Protein 2RH8 (pdb70)

Solvent-accessible surface area: 13476 Å² total; per-residue (Å²): 179,106,26,0,0,0,7,31,0,33,15,4,7,2,0,18,0,0,54,15,1,7,115,116,42,17,9,0,12,0,4,8,92,79,44,130,76,66,81,56,4,45,13,0,81,121,10,86,111,73,33,57,11,101,44,52,82,8,58,72,84,70,38,134,19,2,54,62,1,0,60,56,0,15,16,0,1,10,17,8,16,65,10,105,103,112,123,94,21,54,71,0,1,35,13,1,3,77,2,7,64,142,20,105,41,29,109,12,2,0,2,2,1,1,12,2,5,63,1,4,22,68,20,51,32,138,69,91,131,81,75,173,54,62,86,103,107,108,157,43,55,166,0,76,0,60,52,84,22,126,6,1,112,24,0,45,48,31,6,122,143,65,122,29,67,8,0,0,1,1,2,7,0,6,0,0,44,16,59,11,68,80,34,0,10,0,0,10,0,0,0,0,0,5,58,31,61,106,62,20,8,16,4,0,24,3,5,5,88,31,4,2,2,1,3,2,0,4,1,46,3,0,0,69,0,0,6,50,0,4,60,72,157,90,1,70,23,53,1,34,0,6,36,22,46,18,0,0,20,103,4,0,38,60,0,29,147,93,13,106,128,54,98,18,51,87,128,38,70,127,35,51,88,102,25,119,70,148,14,68,12,98,97,1,74,161,37,51,14,92,48,92,32,28,32,69,77,0,0,53,67,0,7,96,23,6,95,91,82,63,92,64

Organism: Vitis vinifera (NCBI:txid29760)

Secondary structure (DSSP, 8-state):
--EEEEE-TTSHHHHHHHHHHHHTT-EEEEEES-TT-TTTTHHHHHHGGGS-EEEEE--TTTSSSSHHHHTT-SEEEEESSPPP--HHHHHHHHHHHHHHHH-TT--EEEEE--HHHHHHHHHT-S-----TTTTT--------TTSPPHHHHHHHHHHHHHT--EEEEEE-EEES--SSSSPPHHHHHHHHHHHT-HHHHHHHHHHHHHHSSEEEEEHHHHHHHHHHHHH-TT--EEEEE-SEEE-HHHHHHHHHHH-TTS------TTS-SS-S-----HHHHHHT---S--HHHHHHHHHHHHHHTT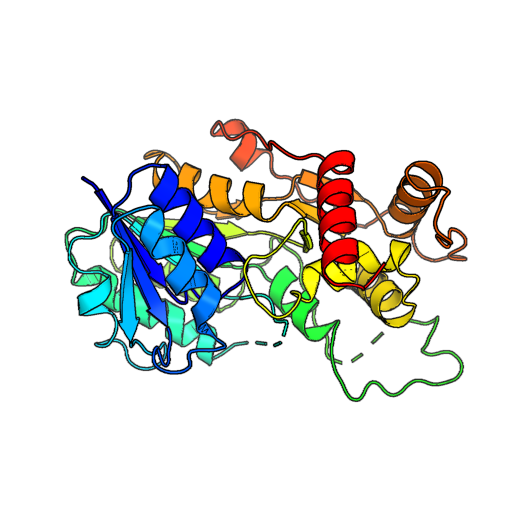--

Foldseek 3Di:
DAEEEQEACLFFLRVVLQLVCLQVPHQYEYEHQDPVPCLSCVLVVVSVVSHRYHYAHAALQPQVSQLVRCARHQEYEYELQTFPLAVSSLSSLVSNVSSVLVRPNYNAYEYEDFLQRQQLNQLPDDDDDDDDCCLQPDSGAATAQPDAGVSRVSNVVSCVVRVHAYEYEGEHQEFFAGSHPRDGSSLCLVCCLFLVPSSSLSVLLVSLVRHLWNFYAYSNLSSVLRVVLSPQVVRGYYFYDTADTFHSLRVLVVCCVLCVVGDGDNDSDVRDRGGRDDDDRVVSVVSPRDGPDHPSRRVVSSVVNCVVVVSD

GO terms:
  GO:0050661 NADP binding (F, IDA)
  GO:0009813 flavonoid biosynthetic process (P, IDA)
  GO:0016854 racemase and epimerase activity (F, IDA)
  GO:0033729 anthocyanidin reductase activity (F, IDA)

Nearest PDB structures (foldseek):
  2rh8-assembly1_A  TM=1.003E+00  e=3.904E-64  Vitis vinifera
  3hfs-assembly2_B  TM=9.686E-01  e=3.082E-54  Vitis vinifera
  3hfs-assembly1_A  TM=9.803E-01  e=1.990E-53  Vitis vinifera
  8fio-assembly1_A  TM=8.717E-01  e=3.755E-33  Sorghum bicolor
  8few-assembly1_B  TM=8.356E-01  e=1.434E-30  Sorghum bicolor

Sequence (312 aa):
KKTACVVGGTGFVASLLVKLLLQKGYAVNTTVRDPDNQKKVSHLLELQELGDLKIFRADLTDELSFEAPIAGCDFVFHVATPVHFIKPAIQGVVNVMKACTRAKSVKRVILTSSAAAVTINQLDGTGLVVDEKNWTDIPPTWGYPASKTLAEKAAWKFAEENNIDLITVIPTLMAGSSLTSDVPSSIGLAMSLITGNEFLINGMKGMQMLSGSVSIAHVEDVCRAHIFVAEKESASGRYICCAANTSVPELAKFLSKRYPQYKVPTDFGDFPPKSKLIISSEKLVKEGFSFKYGIEEIYDESVEYFKAKGLL

Radius of gyration: 19.26 Å; Cα contacts (8 Å, |Δi|>4): 636; chains: 1; bounding box: 40×50×59 Å

CATH classification: 3.40.50.720

InterPro domains:
  IPR001509 NAD-dependent epimerase/dehydratase [PF01370] (13-259)
  IPR036291 NAD(P)-binding domain superfamily [SSF51735] (7-331)
  IPR050425 NAD(P)-dependent dehydratase-like [PTHR10366] (11-317)

Structure (mmCIF, N/CA/C/O backbone):
data_2RH8
#
_entry.id   2RH8
#
_cell.length_a   50.470
_cell.length_b   50.470
_cell.length_c   440.406
_cell.angle_alpha   90.00
_cell.angle_beta   90.00
_cell.angle_gamma   120.00
#
_symmetry.space_group_name_H-M   'P 61 2 2'
#
loop_
_entity.id
_entity.type
_entity.pdbx_description
1 polymer 'Anthocyanidin reductase'
2 non-polymer 'CHLORIDE ION'
3 water water
#
loop_
_atom_site.group_PDB
_atom_site.id
_atom_site.type_symbol
_atom_site.label_atom_id
_atom_site.label_alt_id
_atom_site.label_comp_id
_atom_site.label_asym_id
_atom_site.label_entity_id
_atom_site.label_seq_id
_atom_site.pdbx_PDB_ins_code
_atom_site.Cartn_x
_atom_site.Cartn_y
_atom_site.Cartn_z
_atom_site.occupancy
_atom_site.B_iso_or_equiv
_atom_site.auth_seq_id
_atom_site.auth_comp_id
_atom_site.auth_asym_id
_atom_site.auth_atom_id
_atom_site.pdbx_PDB_model_num
ATOM 1 N N . LYS A 1 9 ? -3.545 12.366 45.158 1.00 56.09 9 LYS A N 1
ATOM 2 C CA . LYS A 1 9 ? -2.925 12.660 43.832 1.00 55.08 9 LYS A CA 1
ATOM 3 C C . LYS A 1 9 ? -3.615 11.873 42.696 1.00 50.25 9 LYS A C 1
ATOM 4 O O . LYS A 1 9 ? -3.833 10.680 42.769 1.00 52.93 9 LYS A O 1
ATOM 10 N N . LYS A 1 10 ? -3.993 12.584 41.656 1.00 44.96 10 LYS A N 1
ATOM 11 C CA . LYS A 1 10 ? -4.657 12.007 40.530 1.00 45.62 10 LYS A CA 1
ATOM 12 C C . LYS A 1 10 ? -3.628 11.630 39.463 1.00 40.32 10 LYS A C 1
ATOM 13 O O . LYS A 1 10 ? -2.473 12.129 39.397 1.00 33.45 10 LYS A O 1
ATOM 19 N N . THR A 1 11 ? -4.055 10.669 38.658 1.00 36.34 11 THR A N 1
ATOM 20 C CA . THR A 1 11 ? -3.160 10.050 37.695 1.00 34.29 11 THR A CA 1
ATOM 21 C C . THR A 1 11 ? -3.850 10.077 36.356 1.00 31.74 11 THR A C 1
ATOM 22 O O . THR A 1 11 ? -5.064 9.925 36.253 1.00 35.12 11 THR A O 1
ATOM 26 N N . ALA A 1 12 ? -3.045 10.324 35.330 1.00 25.05 12 ALA A N 1
ATOM 27 C CA . ALA A 1 12 ? -3.536 10.350 33.991 1.00 29.09 12 ALA A CA 1
ATOM 28 C C . ALA A 1 12 ? -2.623 9.529 33.129 1.00 24.64 12 ALA A C 1
ATOM 29 O O . ALA A 1 12 ? -1.434 9.656 33.272 1.00 32.00 12 ALA A O 1
ATOM 31 N N . CYS A 1 13 ? -3.155 8.697 32.239 1.00 31.48 13 CYS A N 1
ATOM 32 C CA . CYS A 1 13 ? -2.337 8.063 31.218 1.00 29.45 13 CYS A CA 1
ATOM 33 C C . CYS A 1 13 ? -2.323 8.787 29.852 1.00 30.03 13 CYS A C 1
ATOM 34 O O . CYS A 1 13 ? -3.379 9.076 29.283 1.00 33.01 13 CYS A O 1
ATOM 37 N N . VAL A 1 14 ? -1.151 9.083 29.301 1.00 30.33 14 VAL A N 1
ATOM 38 C CA . VAL A 1 14 ? -1.013 9.657 27.967 1.00 27.67 14 VAL A CA 1
ATOM 39 C C . VAL A 1 14 ? -0.316 8.649 27.048 1.00 30.79 14 VAL A C 1
ATOM 40 O O . VAL A 1 14 ? 0.880 8.418 27.145 1.00 34.20 14 VAL A O 1
ATOM 44 N N . VAL A 1 15 ? -1.045 8.081 26.114 1.00 28.59 15 VAL A N 1
ATOM 45 C CA . VAL A 1 15 ? -0.480 7.149 25.160 1.00 30.62 15 VAL A CA 1
ATOM 46 C C . VAL A 1 15 ? 0.452 7.841 24.155 1.00 35.56 15 VAL A C 1
ATOM 47 O O . VAL A 1 15 ? 0.167 8.927 23.626 1.00 38.51 15 VAL A O 1
ATOM 51 N N . GLY A 1 16 ? 1.599 7.227 23.881 1.00 32.63 16 GLY A N 1
ATOM 52 C CA . GLY A 1 16 ? 2.476 7.722 22.829 1.00 30.83 16 GLY A CA 1
ATOM 53 C C . GLY A 1 16 ? 3.061 9.063 23.136 1.00 32.51 16 GLY A C 1
ATOM 54 O O . GLY A 1 16 ? 2.986 10.013 22.327 1.00 33.71 16 GLY A O 1
ATOM 55 N N . GLY A 1 17 ? 3.727 9.103 24.285 1.00 33.40 17 GLY A N 1
ATOM 56 C CA . GLY A 1 17 ? 4.280 10.339 24.810 1.00 32.08 17 GLY A CA 1
ATOM 57 C C . GLY A 1 17 ? 5.407 10.927 24.040 1.00 32.38 17 GLY A C 1
ATOM 58 O O . GLY A 1 17 ? 5.943 11.934 24.480 1.00 36.30 17 GLY A O 1
ATOM 59 N N . THR A 1 18 ? 5.847 10.308 22.958 1.00 39.10 18 THR A N 1
ATOM 60 C CA . THR A 1 18 ? 6.929 10.941 22.197 1.00 40.44 18 THR A CA 1
ATOM 61 C C . THR A 1 18 ? 6.377 11.867 21.114 1.00 36.29 18 THR A C 1
ATOM 62 O O . THR A 1 18 ? 7.106 12.676 20.543 1.00 38.58 18 THR A O 1
ATOM 66 N N . GLY A 1 19 ? 5.092 11.760 20.835 1.00 33.72 19 GLY A N 1
ATOM 67 C CA . GLY A 1 19 ? 4.456 12.707 19.948 1.00 33.45 19 GLY A CA 1
ATOM 68 C C . GLY A 1 19 ? 4.523 14.173 20.389 1.00 36.23 19 GLY A C 1
ATOM 69 O O . GLY A 1 19 ? 4.880 14.526 21.546 1.00 35.07 19 GLY A O 1
ATOM 70 N N . PHE A 1 20 ? 4.261 15.014 19.376 1.00 32.55 20 PHE A N 1
ATOM 71 C CA . PHE A 1 20 ? 4.154 16.461 19.472 1.00 30.56 20 PHE A CA 1
ATOM 72 C C . PHE A 1 20 ? 3.039 16.855 20.459 1.00 26.62 20 PHE A C 1
ATOM 73 O O . PHE A 1 20 ? 3.332 17.496 21.439 1.00 31.87 20 PHE A O 1
ATOM 81 N N . VAL A 1 21 ? 1.772 16.516 20.226 1.00 27.90 21 VAL A N 1
ATOM 82 C CA . VAL A 1 21 ? 0.722 16.902 21.171 1.00 25.44 21 VAL A CA 1
ATOM 83 C C . VAL A 1 21 ? 0.927 16.187 22.509 1.00 28.46 21 VAL A C 1
ATOM 84 O O . VAL A 1 21 ? 0.875 16.843 23.561 1.00 23.37 21 VAL A O 1
ATOM 88 N N . ALA A 1 22 ? 1.184 14.876 22.448 1.00 25.40 22 ALA A N 1
ATOM 89 C CA . ALA A 1 22 ? 1.250 13.965 23.629 1.00 27.42 22 ALA A CA 1
ATOM 90 C C . ALA A 1 22 ? 2.389 14.337 24.594 1.00 25.85 22 ALA A C 1
ATOM 91 O O . ALA A 1 22 ? 2.226 14.323 25.804 1.00 23.75 22 ALA A O 1
ATOM 93 N N . SER A 1 23 ? 3.574 14.657 24.098 1.00 28.74 23 SER A N 1
ATOM 94 C CA . SER A 1 23 ? 4.634 15.030 25.054 1.00 31.70 23 SER A CA 1
ATOM 95 C C . SER A 1 23 ? 4.344 16.324 25.791 1.00 29.74 23 SER A C 1
ATOM 96 O O . SER A 1 23 ? 4.615 16.435 26.993 1.00 29.59 23 SER A O 1
ATOM 99 N N . LEU A 1 24 ? 3.737 17.290 25.112 1.00 28.90 24 LEU A N 1
ATOM 100 C CA . LEU A 1 24 ? 3.415 18.557 25.787 1.00 30.86 24 LEU A CA 1
ATOM 101 C C . LEU A 1 24 ? 2.318 18.400 26.813 1.00 28.69 24 LEU A C 1
ATOM 102 O O . LEU A 1 24 ? 2.297 19.072 27.830 1.00 26.06 24 LEU A O 1
ATOM 107 N N . LEU A 1 25 ? 1.352 17.549 26.497 1.00 28.41 25 LEU A N 1
ATOM 108 C CA . LEU A 1 25 ? 0.275 17.189 27.434 1.00 31.08 25 LEU A CA 1
ATOM 109 C C . LEU A 1 25 ? 0.831 16.575 28.744 1.00 27.63 25 LEU A C 1
ATOM 110 O O . LEU A 1 25 ? 0.452 16.943 29.832 1.00 24.35 25 LEU A O 1
ATOM 115 N N . VAL A 1 26 ? 1.731 15.623 28.604 1.00 25.90 26 VAL A N 1
ATOM 116 C CA . VAL A 1 26 ? 2.454 14.984 29.719 1.00 29.20 26 VAL A CA 1
ATOM 117 C C . VAL A 1 26 ? 3.064 16.074 30.594 1.00 30.09 26 VAL A C 1
ATOM 118 O O . VAL A 1 26 ? 2.837 16.138 31.827 1.00 25.59 26 VAL A O 1
ATOM 122 N N . LYS A 1 27 ? 3.741 17.003 29.928 1.00 29.20 27 LYS A N 1
ATOM 123 C CA . LYS A 1 27 ? 4.378 18.110 30.656 1.00 29.32 27 LYS A CA 1
ATOM 124 C C . LYS A 1 27 ? 3.432 18.985 31.396 1.00 31.40 27 LYS A C 1
ATOM 125 O O . LYS A 1 27 ? 3.659 19.299 32.562 1.00 32.99 27 LYS A O 1
ATOM 131 N N . LEU A 1 28 ? 2.359 19.384 30.718 1.00 32.02 28 LEU A N 1
ATOM 132 C CA . LEU A 1 28 ? 1.351 20.207 31.357 1.00 24.67 28 LEU A CA 1
ATOM 133 C C . LEU A 1 28 ? 0.591 19.512 32.474 1.00 31.01 28 LEU A C 1
ATOM 134 O O . LEU A 1 28 ? 0.136 20.177 33.449 1.00 24.67 28 LEU A O 1
ATOM 139 N N . LEU A 1 29 ? 0.357 18.201 32.310 1.00 28.64 29 LEU A N 1
ATOM 140 C CA . LEU A 1 29 ? -0.333 17.460 33.379 1.00 25.40 29 LEU A CA 1
ATOM 141 C C . LEU A 1 29 ? 0.629 17.395 34.592 1.00 29.08 29 LEU A C 1
ATOM 142 O O . LEU A 1 29 ? 0.177 17.600 35.717 1.00 27.39 29 LEU A O 1
ATOM 147 N N . LEU A 1 30 ? 1.919 17.110 34.363 1.00 27.33 30 LEU A N 1
ATOM 148 C CA . LEU A 1 30 ? 2.955 17.123 35.417 1.00 32.98 30 LEU A CA 1
ATOM 149 C C . LEU A 1 30 ? 2.925 18.453 36.140 1.00 33.61 30 LEU A C 1
ATOM 150 O O . LEU A 1 30 ? 2.767 18.489 37.355 1.00 36.98 30 LEU A O 1
ATOM 155 N N . GLN A 1 31 ? 2.946 19.562 35.409 1.00 36.76 31 GLN A N 1
ATOM 156 C CA . GLN A 1 31 ? 2.895 20.878 36.074 1.00 34.92 31 GLN A CA 1
ATOM 157 C C . GLN A 1 31 ? 1.619 21.200 36.826 1.00 37.20 31 GLN A C 1
ATOM 158 O O . GLN A 1 31 ? 1.594 22.108 37.648 1.00 39.44 31 GLN A O 1
ATOM 164 N N . LYS A 1 32 ? 0.523 20.535 36.474 1.00 34.47 32 LYS A N 1
ATOM 165 C CA . LYS A 1 32 ? -0.755 20.731 37.128 1.00 39.42 32 LYS A CA 1
ATOM 166 C C . LYS A 1 32 ? -0.788 19.849 38.367 1.00 35.29 32 LYS A C 1
ATOM 167 O O . LYS A 1 32 ? -1.724 19.891 39.117 1.00 36.18 32 LYS A O 1
ATOM 173 N N . GLY A 1 33 ? 0.207 19.002 38.569 1.00 35.17 33 GLY A N 1
ATOM 174 C CA . GLY A 1 33 ? 0.271 18.166 39.736 1.00 35.65 33 GLY A CA 1
ATOM 175 C C . GLY A 1 33 ? -0.332 16.801 39.566 1.00 40.03 33 GLY A C 1
ATOM 176 O O . GLY A 1 33 ? -0.589 16.160 40.585 1.00 40.44 33 GLY A O 1
ATOM 177 N N . TYR A 1 34 ? -0.571 16.348 38.327 1.00 37.19 34 TYR A N 1
ATOM 178 C CA . TYR A 1 34 ? -0.945 14.947 38.105 1.00 30.18 34 TYR A CA 1
ATOM 179 C C . TYR A 1 34 ? 0.296 14.093 38.164 1.00 30.84 34 TYR A C 1
ATOM 180 O O . TYR A 1 34 ? 1.378 14.541 37.808 1.00 33.15 34 TYR A O 1
ATOM 189 N N . ALA A 1 35 ? 0.138 12.850 38.591 1.00 28.22 35 ALA A N 1
ATOM 190 C CA . ALA A 1 35 ? 1.082 11.807 38.302 1.00 30.98 35 ALA A CA 1
ATOM 191 C C . ALA A 1 35 ? 0.715 11.423 36.848 1.00 31.97 35 ALA A C 1
ATOM 192 O O . ALA A 1 35 ? -0.442 11.449 36.474 1.00 37.70 35 ALA A O 1
ATOM 194 N N . VAL A 1 36 ? 1.671 11.060 36.014 1.00 32.11 36 VAL A N 1
ATOM 195 C CA . VAL A 1 36 ? 1.404 10.768 34.632 1.00 35.51 36 VAL A CA 1
ATOM 196 C C . VAL A 1 36 ? 2.083 9.491 34.219 1.00 33.25 36 VAL A C 1
ATOM 197 O O . VAL A 1 36 ? 3.252 9.351 34.492 1.00 30.76 36 VAL A O 1
ATOM 201 N N . ASN A 1 37 ? 1.331 8.551 33.629 1.00 34.21 37 ASN A N 1
ATOM 202 C CA . ASN A 1 37 ? 1.913 7.386 32.933 1.00 31.00 37 ASN A CA 1
ATOM 203 C C . ASN A 1 37 ? 1.848 7.691 31.439 1.00 31.55 37 ASN A C 1
ATOM 204 O O . ASN A 1 37 ? 0.877 8.284 30.977 1.00 27.78 37 ASN A O 1
ATOM 209 N N . THR A 1 38 ? 2.883 7.354 30.696 1.00 35.58 38 THR A N 1
ATOM 210 C CA . THR A 1 38 ? 2.909 7.523 29.234 1.00 35.80 38 THR A CA 1
ATOM 211 C C . THR A 1 38 ? 3.464 6.272 28.639 1.00 40.68 38 THR A C 1
ATOM 212 O O . THR A 1 38 ? 4.199 5.563 29.322 1.00 42.32 38 THR A O 1
ATOM 216 N N . THR A 1 39 ? 3.059 5.978 27.401 1.00 43.17 39 THR A N 1
ATOM 217 C CA . THR A 1 39 ? 3.489 4.792 26.689 1.00 37.43 39 THR A CA 1
ATOM 218 C C . THR A 1 39 ? 4.325 5.181 25.484 1.00 47.50 39 THR A C 1
ATOM 219 O O . THR A 1 39 ? 4.000 6.140 24.803 1.00 47.79 39 THR A O 1
ATOM 223 N N . VAL A 1 40 ? 5.423 4.464 25.254 1.00 50.75 40 VAL A N 1
ATOM 224 C CA . VAL A 1 40 ? 6.229 4.546 24.030 1.00 51.18 40 VAL A CA 1
ATOM 225 C C . VAL A 1 40 ? 6.386 3.102 23.525 1.00 52.77 40 VAL A C 1
ATOM 226 O O . VAL A 1 40 ? 6.464 2.151 24.320 1.00 49.14 40 VAL A O 1
ATOM 230 N N . ARG A 1 41 ? 6.409 2.941 22.208 1.00 54.88 41 ARG A N 1
ATOM 231 C CA . ARG A 1 41 ? 6.554 1.620 21.557 1.00 61.72 41 ARG A CA 1
ATOM 232 C C . ARG A 1 41 ? 7.850 0.864 21.899 1.00 60.81 41 ARG A C 1
ATOM 233 O O . ARG A 1 41 ? 7.812 -0.369 21.958 1.00 62.41 41 ARG A O 1
ATOM 236 N N . ASP A 1 42 ? 8.935 1.610 22.124 1.00 59.43 42 ASP A N 1
ATOM 237 C CA . ASP A 1 42 ? 10.250 1.136 22.563 1.00 61.95 42 ASP A CA 1
ATOM 238 C C . ASP A 1 42 ? 10.966 2.215 23.373 1.00 58.70 42 ASP A C 1
ATOM 239 O O . ASP A 1 42 ? 11.514 3.154 22.770 1.00 60.12 42 ASP A O 1
ATOM 244 N N . PRO A 1 43 ? 10.955 2.111 24.717 1.00 56.75 43 PRO A N 1
ATOM 245 C CA . PRO A 1 43 ? 11.647 3.056 25.609 1.00 56.67 43 PRO A CA 1
ATOM 246 C C . PRO A 1 43 ? 13.161 3.114 25.589 1.00 63.47 43 PRO A C 1
ATOM 247 O O . PRO A 1 43 ? 13.750 4.070 26.127 1.00 63.67 43 PRO A O 1
ATOM 251 N N . ASP A 1 44 ? 13.797 2.086 25.037 1.00 68.74 44 ASP A N 1
ATOM 252 C CA . ASP A 1 44 ? 15.261 2.031 25.062 1.00 73.20 44 ASP A CA 1
ATOM 253 C C . ASP A 1 44 ? 15.901 2.923 24.004 1.00 75.60 44 ASP A C 1
ATOM 254 O O . ASP A 1 44 ? 17.061 3.294 24.148 1.00 73.68 44 ASP A O 1
ATOM 259 N N . ASN A 1 45 ? 15.123 3.262 22.976 1.00 78.46 45 ASN A N 1
ATOM 260 C CA . ASN A 1 45 ? 15.499 4.221 21.939 1.00 80.00 45 ASN A CA 1
ATOM 261 C C . ASN A 1 45 ? 15.685 5.577 22.639 1.00 80.00 45 ASN A C 1
ATOM 262 O O . ASN A 1 45 ? 14.726 6.326 22.836 1.00 80.00 45 ASN A O 1
ATOM 267 N N . GLN A 1 46 ? 16.927 5.861 23.032 1.00 80.00 46 GLN A N 1
ATOM 268 C CA . GLN A 1 46 ? 17.241 6.969 23.937 1.00 80.00 46 GLN A CA 1
ATOM 269 C C . GLN A 1 46 ? 17.235 8.348 23.279 1.00 80.00 46 GLN A C 1
ATOM 270 O O . GLN A 1 46 ? 16.971 9.368 23.933 1.00 80.00 46 GLN A O 1
ATOM 272 N N . LYS A 1 47 ? 17.557 8.365 21.990 1.00 80.00 47 LYS A N 1
ATOM 273 C CA . LYS A 1 47 ? 17.435 9.564 21.160 1.00 80.00 47 LYS A CA 1
ATOM 274 C C . LYS A 1 47 ? 15.956 9.967 21.038 1.00 80.00 47 LYS A C 1
ATOM 275 O O . LYS A 1 47 ? 15.597 11.153 21.154 1.00 80.00 47 LYS A O 1
ATOM 277 N N . LYS A 1 48 ? 15.106 8.963 20.819 1.00 75.55 48 LYS A N 1
ATOM 278 C CA . LYS A 1 48 ? 13.674 9.198 20.615 1.00 71.37 48 LYS A CA 1
ATOM 279 C C . LYS A 1 48 ? 12.945 9.715 21.853 1.00 65.73 48 LYS A C 1
ATOM 280 O O . LYS A 1 48 ? 12.073 10.578 21.729 1.00 70.07 48 LYS A O 1
ATOM 283 N N . VAL A 1 49 ? 13.311 9.220 23.031 1.00 57.81 49 VAL A N 1
ATOM 284 C CA . VAL A 1 49 ? 12.619 9.548 24.272 1.00 53.41 49 VAL A CA 1
ATOM 285 C C . VAL A 1 49 ? 13.290 10.589 25.146 1.00 53.80 49 VAL A C 1
ATOM 286 O O . VAL A 1 49 ? 12.829 10.885 26.250 1.00 55.19 49 VAL A O 1
ATOM 290 N N . SER A 1 50 ? 14.321 11.230 24.612 1.00 52.96 50 SER A N 1
ATOM 291 C CA . SER A 1 50 ? 15.132 12.139 25.395 1.00 52.63 50 SER A CA 1
ATOM 292 C C . SER A 1 50 ? 14.305 13.228 26.064 1.00 52.19 50 SER A C 1
ATOM 293 O O . SER A 1 50 ? 14.545 13.591 27.222 1.00 53.70 50 SER A O 1
ATOM 296 N N . HIS A 1 51 ? 13.345 13.772 25.327 1.00 51.95 51 HIS A N 1
ATOM 297 C CA . HIS A 1 51 ? 12.499 14.822 25.908 1.00 52.25 51 HIS A CA 1
ATOM 298 C C . HIS A 1 51 ? 11.614 14.308 27.038 1.00 47.98 51 HIS A C 1
ATOM 299 O O . HIS A 1 51 ? 11.387 15.028 28.004 1.00 44.87 51 HIS A O 1
ATOM 306 N N . LEU A 1 52 ? 11.136 13.065 26.941 1.00 46.84 52 LEU A N 1
ATOM 307 C CA . LEU A 1 52 ? 10.372 12.493 28.038 1.00 45.09 52 LEU A CA 1
ATOM 308 C C . LEU A 1 52 ? 11.191 12.364 29.298 1.00 49.75 52 LEU A C 1
ATOM 309 O O . LEU A 1 52 ? 10.727 12.671 30.388 1.00 54.79 52 LEU A O 1
ATOM 314 N N . LEU A 1 53 ? 12.430 11.901 29.150 1.00 54.88 53 LEU A N 1
ATOM 315 C CA . LEU A 1 53 ? 13.366 11.775 30.267 1.00 53.82 53 LEU A CA 1
ATOM 316 C C . LEU A 1 53 ? 13.490 13.128 30.946 1.00 52.98 53 LEU A C 1
ATOM 317 O O . LEU A 1 53 ? 13.480 13.218 32.179 1.00 53.89 53 LEU A O 1
ATOM 322 N N . GLU A 1 54 ? 13.569 14.191 30.151 1.00 51.11 54 GLU A N 1
ATOM 323 C CA . GLU A 1 54 ? 13.729 15.522 30.736 1.00 54.12 54 GLU A CA 1
ATOM 324 C C . GLU A 1 54 ? 12.538 15.919 31.596 1.00 48.86 54 GLU A C 1
ATOM 325 O O . GLU A 1 54 ? 12.689 16.681 32.532 1.00 51.53 54 GLU A O 1
ATOM 331 N N . LEU A 1 55 ? 11.353 15.401 31.283 1.00 45.75 55 LEU A N 1
ATOM 332 C CA . LEU A 1 55 ? 10.125 15.733 32.013 1.00 42.33 55 LEU A CA 1
ATOM 333 C C . LEU A 1 55 ? 10.075 15.087 33.399 1.00 39.89 55 LEU A C 1
ATOM 334 O O . LEU A 1 55 ? 9.412 15.619 34.254 1.00 41.40 55 LEU A O 1
ATOM 339 N N . GLN A 1 56 ? 10.797 13.991 33.651 1.00 45.01 56 GLN A N 1
ATOM 340 C CA . GLN A 1 56 ? 10.877 13.339 34.981 1.00 45.02 56 GLN A CA 1
ATOM 341 C C . GLN A 1 56 ? 11.200 14.273 36.155 1.00 45.55 56 GLN A C 1
ATOM 342 O O . GLN A 1 56 ? 10.789 14.051 37.290 1.00 51.34 56 GLN A O 1
ATOM 348 N N . GLU A 1 57 ? 11.871 15.376 35.883 1.00 46.13 57 GLU A N 1
ATOM 349 C CA . GLU A 1 57 ? 12.200 16.363 36.906 1.00 49.80 57 GLU A CA 1
ATOM 350 C C . GLU A 1 57 ? 10.976 17.100 37.419 1.00 50.07 57 GLU A C 1
ATOM 351 O O . GLU A 1 57 ? 10.916 17.485 38.590 1.00 53.27 57 GLU A O 1
ATOM 354 N N . LEU A 1 58 ? 9.999 17.297 36.538 1.00 50.41 58 LEU A N 1
ATOM 355 C CA . LEU A 1 58 ? 8.749 17.996 36.862 1.00 49.28 58 LEU A CA 1
ATOM 356 C C . LEU A 1 58 ? 7.820 17.181 37.748 1.00 44.93 58 LEU A C 1
ATOM 357 O O . LEU A 1 58 ? 6.931 17.757 38.400 1.00 43.00 58 LEU A O 1
ATOM 362 N N . GLY A 1 59 ? 8.009 15.864 37.825 1.00 43.75 59 GLY A N 1
ATOM 363 C CA . GLY A 1 59 ? 7.198 15.123 38.814 1.00 41.37 59 GLY A CA 1
ATOM 364 C C . GLY A 1 59 ? 7.068 13.644 38.594 1.00 39.97 59 GLY A C 1
ATOM 365 O O . GLY A 1 59 ? 7.958 13.018 38.004 1.00 38.74 59 GLY A O 1
ATOM 366 N N . ASP A 1 60 ? 5.935 13.080 39.027 1.00 39.39 60 ASP A N 1
ATOM 367 C CA . ASP A 1 60 ? 5.808 11.618 38.975 1.00 35.11 60 ASP A CA 1
ATOM 368 C C . ASP A 1 60 ? 5.447 11.052 37.586 1.00 36.46 60 ASP A C 1
ATOM 369 O O . ASP A 1 60 ? 4.297 10.694 37.288 1.00 35.93 60 ASP A O 1
ATOM 374 N N . LEU A 1 61 ? 6.475 10.863 36.772 1.00 34.82 61 LEU A N 1
ATOM 375 C CA . LEU A 1 61 ? 6.322 10.341 35.432 1.00 32.37 61 LEU A CA 1
ATOM 376 C C . LEU A 1 61 ? 6.859 8.965 35.294 1.00 33.76 61 LEU A C 1
ATOM 377 O O . LEU A 1 61 ? 8.010 8.784 35.621 1.00 41.07 61 LEU A O 1
ATOM 382 N N . LYS A 1 62 ? 6.077 8.049 34.717 1.00 34.57 62 LYS A N 1
ATOM 383 C CA . LYS A 1 62 ? 6.444 6.649 34.477 1.00 33.51 62 LYS A CA 1
ATOM 384 C C . LYS A 1 62 ? 6.186 6.296 33.034 1.00 33.73 62 LYS A C 1
ATOM 385 O O . LYS A 1 62 ? 5.111 6.601 32.511 1.00 35.14 62 LYS A O 1
ATOM 391 N N . ILE A 1 63 ? 7.175 5.662 32.407 1.00 34.63 63 ILE A N 1
ATOM 392 C CA . ILE A 1 63 ? 7.177 5.360 30.988 1.00 36.51 63 ILE A CA 1
ATOM 393 C C . ILE A 1 63 ? 7.065 3.860 30.772 1.00 38.73 63 ILE A C 1
ATOM 394 O O . ILE A 1 63 ? 7.949 3.129 31.187 1.00 41.83 63 ILE A O 1
ATOM 399 N N . PHE A 1 64 ? 6.004 3.433 30.098 1.00 39.13 64 PHE A N 1
ATOM 400 C CA . PHE A 1 64 ? 5.678 2.040 29.873 1.00 42.56 64 PHE A CA 1
ATOM 401 C C . PHE A 1 64 ? 5.858 1.696 28.390 1.00 48.02 64 PHE A C 1
ATOM 402 O O . PHE A 1 64 ? 5.618 2.545 27.523 1.00 47.95 64 PHE A O 1
ATOM 410 N N . ARG A 1 65 ? 6.340 0.482 28.103 1.00 49.48 65 ARG A N 1
ATOM 411 C CA . ARG A 1 65 ? 6.329 -0.040 26.753 1.00 49.82 65 ARG A CA 1
ATOM 412 C C . ARG A 1 65 ? 4.925 -0.545 26.494 1.00 49.93 65 ARG A C 1
ATOM 413 O O . ARG A 1 65 ? 4.393 -1.327 27.289 1.00 52.51 65 ARG A O 1
ATOM 416 N N . ALA A 1 66 ? 4.332 -0.106 25.386 1.00 48.20 66 ALA A N 1
ATOM 417 C CA . ALA A 1 66 ? 3.020 -0.588 24.960 1.00 47.46 66 ALA A CA 1
ATOM 418 C C . ALA A 1 66 ? 2.899 -0.509 23.447 1.00 46.81 66 ALA A C 1
ATOM 419 O O . ALA A 1 66 ? 3.596 0.261 22.820 1.00 50.98 66 ALA A O 1
ATOM 421 N N . ASP A 1 67 ? 2.001 -1.272 22.843 1.00 53.14 67 ASP A N 1
ATOM 422 C CA . ASP A 1 67 ? 1.863 -1.283 21.393 1.00 53.30 67 ASP A CA 1
ATOM 423 C C . ASP A 1 67 ? 0.399 -1.221 21.011 1.00 53.54 67 ASP A C 1
ATOM 424 O O . ASP A 1 67 ? -0.417 -1.942 21.583 1.00 54.42 67 ASP A O 1
ATOM 429 N N . LEU A 1 68 ? 0.089 -0.351 20.046 1.00 53.63 68 LEU A N 1
ATOM 430 C CA . LEU A 1 68 ? -1.276 -0.063 19.618 1.00 53.31 68 LEU A CA 1
ATOM 431 C C . LEU A 1 68 ? -2.039 -1.269 19.060 1.00 55.14 68 LEU A C 1
ATOM 432 O O . LEU A 1 68 ? -3.270 -1.349 19.164 1.00 51.54 68 LEU A O 1
ATOM 437 N N . THR A 1 69 ? -1.306 -2.221 18.487 1.00 62.32 69 THR A N 1
ATOM 438 C CA . THR A 1 69 ? -1.899 -3.475 17.967 1.00 65.73 69 THR A CA 1
ATOM 439 C C . THR A 1 69 ? -2.284 -4.487 19.058 1.00 66.09 69 THR A C 1
ATOM 440 O O . THR A 1 69 ? -3.174 -5.344 18.899 1.00 62.81 69 THR A O 1
ATOM 444 N N . ASP A 1 70 ? -1.577 -4.352 20.174 1.00 66.63 70 ASP A N 1
ATOM 445 C CA . ASP A 1 70 ? -1.618 -5.335 21.232 1.00 64.78 70 ASP A CA 1
ATOM 446 C C . ASP A 1 70 ? -2.847 -5.450 22.146 1.00 67.37 70 ASP A C 1
ATOM 447 O O . ASP A 1 70 ? -3.547 -6.473 22.005 1.00 74.04 70 ASP A O 1
ATOM 452 N N . GLU A 1 71 ? -3.129 -4.468 22.997 1.00 60.90 71 GLU A N 1
ATOM 453 C CA . GLU A 1 71 ? -4.392 -4.436 23.734 1.00 60.89 71 GLU A CA 1
ATOM 454 C C . GLU A 1 71 ? -4.448 -5.281 25.006 1.00 60.85 71 GLU A C 1
ATOM 455 O O . GLU A 1 71 ? -5.516 -5.751 25.400 1.00 59.80 71 GLU A O 1
ATOM 461 N N . LEU A 1 72 ? -3.281 -5.532 25.574 1.00 55.30 72 LEU A N 1
ATOM 462 C CA . LEU A 1 72 ? -3.127 -6.214 26.848 1.00 53.22 72 LEU A CA 1
ATOM 463 C C . LEU A 1 72 ? -1.907 -5.463 27.315 1.00 42.97 72 LEU A C 1
ATOM 464 O O . LEU A 1 72 ? -1.483 -5.534 28.468 1.00 46.86 72 LEU A O 1
ATOM 469 N N . SER A 1 73 ? -1.363 -4.726 26.354 1.00 42.35 73 SER A N 1
ATOM 470 C CA . SER A 1 73 ? -0.253 -3.793 26.575 1.00 44.63 73 SER A CA 1
ATOM 471 C C . SER A 1 73 ? -0.660 -2.572 27.441 1.00 41.22 73 SER A C 1
ATOM 472 O O . SER A 1 73 ? 0.157 -1.968 28.153 1.00 40.23 73 SER A O 1
ATOM 475 N N . PHE A 1 74 ? -1.935 -2.227 27.361 1.00 39.22 74 PHE A N 1
ATOM 476 C CA . PHE A 1 74 ? -2.456 -0.989 27.954 1.00 42.08 74 PHE A CA 1
ATOM 477 C C . PHE A 1 74 ? -2.947 -1.089 29.383 1.00 41.38 74 PHE A C 1
ATOM 478 O O . PHE A 1 74 ? -3.205 -0.082 29.987 1.00 42.96 74 PHE A O 1
ATOM 486 N N . GLU A 1 75 ? -3.031 -2.293 29.936 1.00 39.89 75 GLU A N 1
ATOM 487 C CA . GLU A 1 75 ? -3.670 -2.512 31.215 1.00 41.29 75 GLU A CA 1
ATOM 488 C C . GLU A 1 75 ? -2.829 -1.906 32.304 1.00 39.45 75 GLU A C 1
ATOM 489 O O . GLU A 1 75 ? -3.325 -1.336 33.265 1.00 42.58 75 GLU A O 1
ATOM 491 N N . ALA A 1 76 ? -1.523 -2.039 32.154 1.00 39.86 76 ALA A N 1
ATOM 492 C CA . ALA A 1 76 ? -0.624 -1.559 33.174 1.00 35.61 76 ALA A CA 1
ATOM 493 C C . ALA A 1 76 ? -0.502 -0.031 33.247 1.00 36.13 76 ALA A C 1
ATOM 494 O O . ALA A 1 76 ? -0.803 0.507 34.312 1.00 37.87 76 ALA A O 1
ATOM 496 N N . PRO A 1 77 ? -0.117 0.681 32.159 1.00 39.45 77 PRO A N 1
ATOM 497 C CA . PRO A 1 77 ? -0.084 2.155 32.199 1.00 38.92 77 PRO A CA 1
ATOM 498 C C . PRO A 1 77 ? -1.394 2.861 32.561 1.00 36.84 77 PRO A C 1
ATOM 499 O O . PRO A 1 77 ? -1.334 3.973 33.084 1.00 38.21 77 PRO A O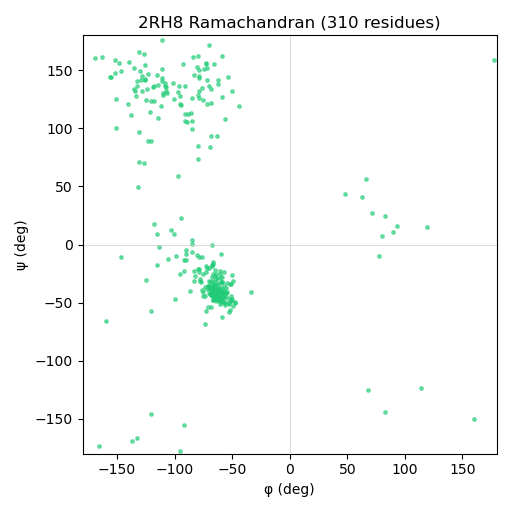 1
ATOM 503 N N . ILE A 1 78 ? -2.527 2.193 32.333 1.00 31.77 78 ILE A N 1
ATOM 504 C CA . ILE A 1 78 ? -3.846 2.770 32.536 1.00 36.72 78 ILE A CA 1
ATOM 505 C C . ILE A 1 78 ? -4.376 2.496 33.926 1.00 35.22 78 ILE A C 1
ATOM 506 O O . ILE A 1 78 ? -5.236 3.232 34.406 1.00 30.37 78 ILE A O 1
ATOM 511 N N . ALA A 1 79 ? -3.864 1.439 34.567 1.00 36.89 79 ALA A N 1
ATOM 512 C CA . ALA A 1 79 ? -4.247 1.102 35.950 1.00 35.17 79 ALA A CA 1
ATOM 513 C C . ALA A 1 79 ? -4.154 2.300 36.896 1.00 33.87 79 ALA A C 1
ATOM 514 O O . ALA A 1 79 ? -3.182 3.059 36.923 1.00 35.56 79 ALA A O 1
ATOM 516 N N . GLY A 1 80 ? -5.194 2.511 37.687 1.00 34.94 80 GLY A N 1
ATOM 517 C CA . GLY A 1 80 ? -5.144 3.604 38.623 1.00 34.12 80 GLY A CA 1
ATOM 518 C C . GLY A 1 80 ? -5.386 4.994 38.074 1.00 38.42 80 GLY A C 1
ATOM 519 O O . GLY A 1 80 ? -5.550 5.893 38.880 1.00 40.22 80 GLY A O 1
ATOM 520 N N . CYS A 1 81 ? -5.435 5.199 36.754 1.00 38.38 81 CYS A N 1
ATOM 521 C CA . CYS A 1 81 ? -5.599 6.543 36.173 1.00 31.78 81 CYS A CA 1
ATOM 522 C C . CYS A 1 81 ? -7.047 7.029 36.097 1.00 31.04 81 CYS A C 1
ATOM 523 O O . CYS A 1 81 ? -7.973 6.252 35.818 1.00 33.82 81 CYS A O 1
ATOM 526 N N . ASP A 1 82 ? -7.246 8.337 36.264 1.00 27.05 82 ASP A N 1
ATOM 527 C CA . ASP A 1 82 ? -8.570 8.945 36.106 1.00 30.35 82 ASP A CA 1
ATOM 528 C C . ASP A 1 82 ? -8.922 9.271 34.633 1.00 31.51 82 ASP A C 1
ATOM 529 O O . ASP A 1 82 ? -10.086 9.227 34.245 1.00 31.68 82 ASP A O 1
ATOM 534 N N . PHE A 1 83 ? -7.900 9.593 33.829 1.00 26.42 83 PHE A N 1
ATOM 535 C CA . PHE A 1 83 ? -8.036 10.044 32.482 1.00 29.54 83 PHE A CA 1
ATOM 536 C C . PHE A 1 83 ? -7.084 9.274 31.619 1.00 25.88 83 PHE A C 1
ATOM 537 O O . PHE A 1 83 ? -5.974 9.031 32.051 1.00 25.12 83 PHE A O 1
ATOM 545 N N . VAL A 1 84 ? -7.539 8.927 30.411 1.00 27.64 84 VAL A N 1
ATOM 546 C CA . VAL A 1 84 ? -6.679 8.377 29.371 1.00 23.85 84 VAL A CA 1
ATOM 547 C C . VAL A 1 84 ? -6.842 9.262 28.149 1.00 22.32 84 VAL A C 1
ATOM 548 O O . VAL A 1 84 ? -7.942 9.475 27.654 1.00 22.56 84 VAL A O 1
ATOM 552 N N . PHE A 1 85 ? -5.711 9.765 27.696 1.00 21.19 85 PHE A N 1
ATOM 553 C CA . PHE A 1 85 ? -5.555 10.613 26.559 1.00 25.66 85 PHE A CA 1
ATOM 554 C C . PHE A 1 85 ? -4.832 9.788 25.487 1.00 28.53 85 PHE A C 1
ATOM 555 O O . PHE A 1 85 ? -3.767 9.212 25.722 1.00 25.07 85 PHE A O 1
ATOM 563 N N . HIS A 1 86 ? -5.398 9.761 24.297 1.00 28.00 86 HIS A N 1
ATOM 564 C CA . HIS A 1 86 ? -4.721 9.112 23.194 1.00 29.94 86 HIS A CA 1
ATOM 565 C C . HIS A 1 86 ? -4.809 10.003 21.987 1.00 24.61 86 HIS A C 1
ATOM 566 O O . HIS A 1 86 ? -5.905 10.408 21.618 1.00 28.40 86 HIS A O 1
ATOM 573 N N . VAL A 1 87 ? -3.714 10.236 21.290 1.00 30.45 87 VAL A N 1
ATOM 574 C CA . VAL A 1 87 ? -3.800 10.921 19.993 1.00 31.62 87 VAL A CA 1
ATOM 575 C C . VAL A 1 87 ? -3.957 10.006 18.748 1.00 35.42 87 VAL A C 1
ATOM 576 O O . VAL A 1 87 ? -3.005 9.415 18.281 1.00 34.27 87 VAL A O 1
ATOM 580 N N . ALA A 1 88 ? -5.138 9.935 18.134 1.00 37.34 88 ALA A N 1
ATOM 581 C CA . ALA A 1 88 ? -5.333 9.023 17.003 1.00 38.24 88 ALA A CA 1
ATOM 582 C C . ALA A 1 88 ? -4.564 9.380 15.739 1.00 43.75 88 ALA A C 1
ATOM 583 O O . ALA A 1 88 ? -4.174 8.489 14.983 1.00 44.11 88 ALA A O 1
ATOM 585 N N . THR A 1 89 ? -4.345 10.673 15.505 1.00 41.25 89 THR A N 1
ATOM 586 C CA . THR A 1 89 ? -3.849 11.169 14.212 1.00 41.45 89 THR A CA 1
ATOM 587 C C . THR A 1 89 ? -2.612 12.026 14.526 1.00 42.11 89 THR A C 1
ATOM 588 O O . THR A 1 89 ? -2.686 13.255 14.452 1.00 40.76 89 THR A O 1
ATOM 592 N N . PRO A 1 90 ? -1.503 11.410 14.951 1.00 38.55 90 PRO A N 1
ATOM 593 C CA . PRO A 1 90 ? -0.424 12.284 15.359 1.00 40.65 90 PRO A CA 1
ATOM 594 C C . PRO A 1 90 ? 0.255 12.967 14.192 1.00 45.27 90 PRO A C 1
ATOM 595 O O . PRO A 1 90 ? 0.219 12.447 13.085 1.00 45.08 90 PRO A O 1
ATOM 599 N N . VAL A 1 91 ? 0.872 14.119 14.465 1.00 47.70 91 VAL A N 1
ATOM 600 C CA . VAL A 1 91 ? 1.591 14.895 13.464 1.00 47.11 91 VAL A CA 1
ATOM 601 C C . VAL A 1 91 ? 2.934 14.206 13.192 1.00 52.82 91 VAL A C 1
ATOM 602 O O . VAL A 1 91 ? 3.627 13.809 14.133 1.00 52.26 91 VAL A O 1
ATOM 606 N N . HIS A 1 92 ? 3.278 14.084 11.909 1.00 56.81 92 HIS A N 1
ATOM 607 C CA . HIS A 1 92 ? 4.548 13.537 11.465 1.00 60.52 92 HIS A CA 1
ATOM 608 C C . HIS A 1 92 ? 5.669 14.586 11.579 1.00 61.22 92 HIS A C 1
ATOM 609 O O . HIS A 1 92 ? 5.414 15.788 11.674 1.00 56.38 92 HIS A O 1
ATOM 616 N N . PHE A 1 93 ? 6.914 14.104 11.563 1.00 64.10 93 PHE A N 1
ATOM 617 C CA . PHE A 1 93 ? 8.106 14.944 11.603 1.00 64.56 93 PHE A CA 1
ATOM 618 C C . PHE A 1 93 ? 8.880 14.848 10.292 1.00 67.89 93 PHE A C 1
ATOM 619 O O . PHE A 1 93 ? 10.075 15.178 10.255 1.00 72.86 93 PHE A O 1
ATOM 627 N N . ILE A 1 103 ? -4.227 4.488 9.428 1.00 80.00 103 ILE A N 1
ATOM 628 C CA . ILE A 1 103 ? -5.655 4.443 9.115 1.00 80.00 103 ILE A CA 1
ATOM 629 C C . ILE A 1 103 ? -6.311 3.204 9.739 1.00 80.00 103 ILE A C 1
ATOM 630 O O . ILE A 1 103 ? -7.177 3.312 10.622 1.00 80.00 103 ILE A O 1
ATOM 632 N N . LYS A 1 104 ? -5.919 2.027 9.263 1.00 80.00 104 LYS A N 1
ATOM 633 C CA . LYS A 1 104 ? -6.347 0.774 9.891 1.00 80.00 104 LYS A CA 1
ATOM 634 C C . LYS A 1 104 ? -5.550 0.548 11.193 1.00 80.00 104 LYS A C 1
ATOM 635 O O . LYS A 1 104 ? -6.103 0.049 12.171 1.00 80.00 104 LYS A O 1
ATOM 639 N N . PRO A 1 105 ? -4.247 0.871 11.207 1.00 78.04 105 PRO A N 1
ATOM 640 C CA . PRO A 1 105 ? -3.558 1.009 12.493 1.00 79.28 105 PRO A CA 1
ATOM 641 C C . PRO A 1 105 ? -4.236 1.923 13.540 1.00 77.68 105 PRO A C 1
ATOM 642 O O . PRO A 1 105 ? -4.292 1.534 14.710 1.00 79.29 105 PRO A O 1
ATOM 646 N N . ALA A 1 106 ? -4.715 3.104 13.126 1.00 73.00 106 ALA A N 1
ATOM 647 C CA . ALA A 1 106 ? -5.338 4.103 14.014 1.00 67.02 106 ALA A CA 1
ATOM 648 C C . ALA A 1 106 ? -6.690 3.689 14.600 1.00 61.00 106 ALA A C 1
ATOM 649 O O . ALA A 1 106 ? -6.980 3.912 15.782 1.00 54.11 106 ALA A O 1
ATOM 651 N N . ILE A 1 107 ? -7.517 3.104 13.744 1.00 57.48 107 ILE A N 1
ATOM 652 C CA . ILE A 1 107 ? -8.821 2.566 14.138 1.00 59.32 107 ILE A CA 1
ATOM 653 C C . ILE A 1 107 ? -8.658 1.485 15.193 1.00 57.97 107 ILE A C 1
ATOM 654 O O . ILE A 1 107 ? -9.408 1.419 16.187 1.00 57.26 107 ILE A O 1
ATOM 659 N N . GLN A 1 108 ? -7.633 0.670 14.961 1.00 56.24 108 GLN A N 1
ATOM 660 C CA . GLN A 1 108 ? -7.328 -0.495 15.764 1.00 54.38 108 GLN A CA 1
ATOM 661 C C . GLN A 1 108 ? -6.704 -0.046 17.086 1.00 48.77 108 GLN A C 1
ATOM 662 O O . GLN A 1 108 ? -7.002 -0.646 18.114 1.00 44.04 108 GLN A O 1
ATOM 668 N N . GLY A 1 109 ? -5.823 0.958 17.060 1.00 47.81 109 GLY A N 1
ATOM 669 C CA . GLY A 1 109 ? -5.250 1.529 18.282 1.00 47.30 109 GLY A CA 1
ATOM 670 C C . GLY A 1 109 ? -6.333 2.043 19.232 1.00 42.99 109 GLY A C 1
ATOM 671 O O . GLY A 1 109 ? -6.330 1.814 20.440 1.00 41.28 109 GLY A O 1
ATOM 672 N N . VAL A 1 110 ? -7.314 2.697 18.647 1.00 41.39 110 VAL A N 1
ATOM 673 C CA . VAL A 1 110 ? -8.347 3.391 19.390 1.00 40.80 110 VAL A CA 1
ATOM 674 C C . VAL A 1 110 ? -9.254 2.420 20.126 1.00 42.70 110 VAL A C 1
ATOM 675 O O . VAL A 1 110 ? -9.608 2.586 21.291 1.00 47.50 110 VAL A O 1
ATOM 679 N N . VAL A 1 111 ? -9.596 1.343 19.446 1.00 46.72 111 VAL A N 1
ATOM 680 C CA . VAL A 1 111 ? -10.472 0.329 20.020 1.00 44.73 111 VAL A CA 1
ATOM 681 C C . VAL A 1 111 ? -9.691 -0.388 21.111 1.00 38.69 111 VAL A C 1
ATOM 682 O O . VAL A 1 111 ? -10.215 -0.721 22.165 1.00 40.24 111 VAL A O 1
ATOM 686 N N . ASN A 1 112 ? -8.416 -0.590 20.854 1.00 36.26 112 ASN A N 1
ATOM 687 C CA . ASN A 1 112 ? -7.578 -1.307 21.773 1.00 40.99 112 ASN A CA 1
ATOM 688 C C . ASN A 1 112 ? -7.376 -0.535 23.085 1.00 42.82 112 ASN A C 1
ATOM 689 O O . ASN A 1 112 ? -7.585 -1.116 24.169 1.00 44.25 112 ASN A O 1
ATOM 694 N N . VAL A 1 113 ? -7.053 0.764 23.008 1.00 38.25 113 VAL A N 1
ATOM 695 C CA . VAL A 1 113 ? -6.944 1.584 24.222 1.00 32.51 113 VAL A CA 1
ATOM 696 C C . VAL A 1 113 ? -8.279 1.558 24.940 1.00 32.01 113 VAL A C 1
ATOM 697 O O . VAL A 1 113 ? -8.355 1.329 26.148 1.00 39.23 113 VAL A O 1
ATOM 701 N N . MET A 1 114 ? -9.352 1.683 24.191 1.00 29.81 114 MET A N 1
ATOM 702 C CA . MET A 1 114 ? -10.636 1.770 24.814 1.00 37.82 114 MET A CA 1
ATOM 703 C C . MET A 1 114 ? -11.141 0.494 25.462 1.00 38.68 114 MET A C 1
ATOM 704 O O . MET A 1 114 ? -11.897 0.563 26.434 1.00 40.49 114 MET A O 1
ATOM 709 N N . LYS A 1 115 ? -10.760 -0.647 24.891 1.00 44.33 115 LYS A N 1
ATOM 710 C CA . LYS A 1 115 ? -10.989 -1.991 25.485 1.00 46.89 115 LYS A CA 1
ATOM 711 C C . LYS A 1 115 ? -10.302 -2.124 26.818 1.00 43.58 115 LYS A C 1
ATOM 712 O O . LYS A 1 115 ? -10.909 -2.516 27.800 1.00 44.61 115 LYS A O 1
ATOM 718 N N . ALA A 1 116 ? -9.015 -1.794 26.849 1.00 45.10 116 ALA A N 1
ATOM 719 C CA . ALA A 1 116 ? -8.287 -1.745 28.100 1.00 40.64 116 ALA A CA 1
ATOM 720 C C . ALA A 1 116 ? -9.036 -0.867 29.081 1.00 43.74 116 ALA A C 1
ATOM 721 O O . ALA A 1 116 ? -9.244 -1.256 30.242 1.00 42.02 116 ALA A O 1
ATOM 723 N N . CYS A 1 117 ? -9.474 0.311 28.627 1.00 43.96 117 CYS A N 1
ATOM 724 C CA . CYS A 1 117 ? -10.207 1.204 29.521 1.00 39.40 117 CYS A CA 1
ATOM 725 C C . CYS A 1 117 ? -11.450 0.590 30.126 1.00 40.08 117 CYS A C 1
ATOM 726 O O . CYS A 1 117 ? -11.720 0.917 31.264 1.00 36.79 117 CYS A O 1
ATOM 729 N N . THR A 1 118 ? -12.189 -0.265 29.408 1.00 41.00 118 THR A N 1
ATOM 730 C CA . THR A 1 118 ? -13.354 -0.969 29.986 1.00 47.00 118 THR A CA 1
ATOM 731 C C . THR A 1 118 ? -13.063 -1.854 31.222 1.00 48.51 118 THR A C 1
ATOM 732 O O . THR A 1 118 ? -13.931 -2.003 32.099 1.00 47.19 118 THR A O 1
ATOM 736 N N . ARG A 1 119 ? -11.870 -2.440 31.266 1.00 50.15 119 ARG A N 1
ATOM 737 C CA . ARG A 1 119 ? -11.386 -3.218 32.412 1.00 56.68 119 ARG A CA 1
ATOM 738 C C . ARG A 1 119 ? -10.884 -2.387 33.609 1.00 59.80 119 ARG A C 1
ATOM 739 O O . ARG A 1 119 ? -10.953 -2.838 34.756 1.00 63.43 119 ARG A O 1
ATOM 747 N N . ALA A 1 120 ? -10.330 -1.204 33.360 1.00 55.26 120 ALA A N 1
ATOM 748 C CA . ALA A 1 120 ? -9.859 -0.319 34.431 1.00 53.57 120 ALA A CA 1
ATOM 749 C C . ALA A 1 120 ? -10.997 0.551 34.997 1.00 54.21 120 ALA A C 1
ATOM 750 O O . ALA A 1 120 ? -11.367 1.591 34.437 1.00 57.57 120 ALA A O 1
ATOM 752 N N . LYS A 1 121 ? -11.563 0.157 36.126 1.00 54.41 121 LYS A N 1
ATOM 753 C CA . LYS A 1 121 ? -12.690 0.883 36.709 1.00 52.89 121 LYS A CA 1
ATOM 754 C C . LYS A 1 121 ? -12.300 2.272 37.213 1.00 49.95 121 LYS A C 1
ATOM 755 O O . LYS A 1 121 ? -13.177 3.082 37.446 1.00 51.13 121 LYS A O 1
ATOM 757 N N . SER A 1 122 ? -11.016 2.562 37.413 1.00 45.32 122 SER A N 1
ATOM 758 C CA . SER A 1 122 ? -10.612 3.923 37.763 1.00 44.90 122 SER A CA 1
ATOM 759 C C . SER A 1 122 ? -10.910 4.967 36.659 1.00 40.29 122 SER A C 1
ATOM 760 O O . SER A 1 122 ? -11.095 6.153 36.960 1.00 36.47 122 SER A O 1
ATOM 763 N N . VAL A 1 123 ? -10.986 4.557 35.391 1.00 39.29 123 VAL A N 1
ATOM 764 C CA . VAL A 1 123 ? -11.004 5.535 34.289 1.00 34.31 123 VAL A CA 1
ATOM 765 C C . VAL A 1 123 ? -12.346 6.254 34.273 1.00 38.22 123 VAL A C 1
ATOM 766 O O . VAL A 1 123 ? -13.401 5.601 34.217 1.00 46.11 123 VAL A O 1
ATOM 770 N N . LYS A 1 124 ? -12.283 7.577 34.417 1.00 33.96 124 LYS A N 1
ATOM 771 C CA . LYS A 1 124 ? -13.432 8.461 34.353 1.00 37.38 124 LYS A CA 1
ATOM 772 C C . LYS A 1 124 ? -13.730 8.886 32.934 1.00 28.87 124 LYS A C 1
ATOM 773 O O . LYS A 1 124 ? -14.871 8.951 32.500 1.00 28.42 124 LYS A O 1
ATOM 779 N N . ARG A 1 125 ? -12.699 9.156 32.164 1.00 28.76 125 ARG A N 1
ATOM 780 C CA . ARG A 1 125 ? -12.967 9.689 30.834 1.00 30.49 125 ARG A CA 1
ATOM 781 C C . ARG A 1 125 ? -11.806 9.395 29.931 1.00 29.33 125 ARG A C 1
ATOM 782 O O . ARG A 1 125 ? -10.653 9.395 30.373 1.00 25.48 125 ARG A O 1
ATOM 790 N N . VAL A 1 126 ? -12.144 9.125 28.675 1.00 27.70 126 VAL A N 1
ATOM 791 C CA . VAL A 1 126 ? -11.138 8.950 27.645 1.00 24.50 126 VAL A CA 1
ATOM 792 C C . VAL A 1 126 ? -11.194 10.190 26.769 1.00 20.44 126 VAL A C 1
ATOM 793 O O . VAL A 1 126 ? -12.261 10.664 26.339 1.00 26.79 126 VAL A O 1
ATOM 797 N N . ILE A 1 127 ? -10.023 10.706 26.449 1.00 20.30 127 ILE A N 1
ATOM 798 C CA . ILE A 1 127 ? -9.976 11.912 25.668 1.00 23.02 127 ILE A CA 1
ATOM 799 C C . ILE A 1 127 ? -9.196 11.587 24.424 1.00 24.15 127 ILE A C 1
ATOM 800 O O . ILE A 1 127 ? -7.988 11.372 24.473 1.00 21.65 127 ILE A O 1
ATOM 805 N N . LEU A 1 128 ? -9.896 11.642 23.293 1.00 22.48 128 LEU A N 1
ATOM 806 C CA . LEU A 1 128 ? -9.254 11.310 22.059 1.00 25.84 128 LEU A CA 1
ATOM 807 C C . LEU A 1 128 ? -8.972 12.477 21.156 1.00 24.30 128 LEU A C 1
ATOM 808 O O . LEU A 1 128 ? -9.850 13.262 20.878 1.00 28.87 128 LEU A O 1
ATOM 813 N N . THR A 1 129 ? -7.755 12.544 20.647 1.00 25.51 129 THR A N 1
ATOM 814 C CA . THR A 1 129 ? -7.380 13.613 19.751 1.00 27.60 129 THR A CA 1
ATOM 815 C C . THR A 1 129 ? -7.577 13.039 18.346 1.00 36.46 129 THR A C 1
ATOM 816 O O . THR A 1 129 ? -6.934 12.032 18.013 1.00 31.98 129 THR A O 1
ATOM 820 N N . SER A 1 130 ? -8.429 13.682 17.537 1.00 35.69 130 SER A N 1
ATOM 821 C CA . SER A 1 130 ? -8.703 13.208 16.174 1.00 39.37 130 SER A CA 1
ATOM 822 C C . SER A 1 130 ? -9.068 14.352 15.248 1.00 39.76 130 SER A C 1
ATOM 823 O O . SER A 1 130 ? -10.006 15.106 15.513 1.00 39.52 130 SER A O 1
ATOM 826 N N . SER A 1 131 ? -8.344 14.454 14.142 1.00 38.99 131 SER A N 1
ATOM 827 C CA . SER A 1 131 ? -8.604 15.476 13.157 1.00 37.59 131 SER A CA 1
ATOM 828 C C . SER A 1 131 ? -8.432 14.902 11.755 1.00 39.71 131 SER A C 1
ATOM 829 O O . SER A 1 131 ? -7.320 14.486 11.383 1.00 37.64 131 SER A O 1
ATOM 832 N N . ALA A 1 132 ? -9.501 14.961 10.963 1.00 40.01 132 ALA A N 1
ATOM 833 C CA . ALA A 1 132 ? -9.368 14.665 9.528 1.00 40.92 132 ALA A CA 1
ATOM 834 C C . ALA A 1 132 ? -8.364 15.629 8.858 1.00 37.79 132 ALA A C 1
ATOM 835 O O . ALA A 1 132 ? -7.685 15.302 7.902 1.00 39.64 132 ALA A O 1
ATOM 837 N N . ALA A 1 133 ? -8.228 16.830 9.399 1.00 35.79 133 ALA A N 1
ATOM 838 C CA . ALA A 1 133 ? -7.227 17.809 8.955 1.00 40.61 133 ALA A CA 1
ATOM 839 C C . ALA A 1 133 ? -5.782 17.365 9.173 1.00 42.45 133 ALA A C 1
ATOM 840 O O . ALA A 1 133 ? -4.928 17.676 8.342 1.00 40.57 133 ALA A O 1
ATOM 842 N N . ALA A 1 134 ? -5.520 16.666 10.284 1.00 45.21 134 ALA A N 1
ATOM 843 C CA . ALA A 1 134 ? -4.148 16.219 10.605 1.00 47.97 134 ALA A CA 1
ATOM 844 C C . ALA A 1 134 ? -3.681 15.129 9.651 1.00 42.97 134 ALA A C 1
ATOM 845 O O . ALA A 1 134 ? -2.540 15.076 9.282 1.00 42.17 134 ALA A O 1
ATOM 847 N N . VAL A 1 135 ? -4.587 14.263 9.235 1.00 44.55 135 VAL A N 1
ATOM 848 C CA . VAL A 1 135 ? -4.275 13.297 8.190 1.00 42.01 135 VAL A CA 1
ATOM 849 C C . VAL A 1 135 ? -3.833 14.008 6.895 1.00 41.13 135 VAL A C 1
ATOM 850 O O . VAL A 1 135 ? -2.828 13.626 6.301 1.00 44.82 135 VAL A O 1
ATOM 854 N N . THR A 1 136 ? -4.581 15.025 6.453 1.00 41.30 136 THR A N 1
ATOM 855 C CA . THR A 1 136 ? -4.283 15.826 5.261 1.00 35.87 136 THR A CA 1
ATOM 856 C C . THR A 1 136 ? -2.988 16.593 5.378 1.00 38.02 136 THR A C 1
ATOM 857 O O . THR A 1 136 ? -2.256 16.698 4.404 1.00 35.91 136 THR A O 1
ATOM 861 N N . ILE A 1 137 ? -2.745 17.173 6.550 1.00 41.96 137 ILE A N 1
ATOM 862 C CA . ILE A 1 137 ? -1.483 17.874 6.865 1.00 42.83 137 ILE A CA 1
ATOM 863 C C . ILE A 1 137 ? -0.253 16.948 6.755 1.00 43.72 137 ILE A C 1
ATOM 864 O O . ILE A 1 137 ? 0.784 17.327 6.186 1.00 43.86 137 ILE A O 1
ATOM 869 N N . ASN A 1 138 ? -0.352 15.732 7.297 1.00 41.01 138 ASN A N 1
ATOM 870 C CA . ASN A 1 138 ? 0.726 14.755 7.126 1.00 44.46 138 ASN A CA 1
ATOM 871 C C . ASN A 1 138 ? 0.972 14.437 5.631 1.00 45.65 138 ASN A C 1
ATOM 872 O O . ASN A 1 138 ? 2.118 14.398 5.147 1.00 51.52 138 ASN A O 1
ATOM 877 N N . GLN A 1 139 ? -0.100 14.208 4.889 1.00 42.36 139 GLN A N 1
ATOM 878 C CA . GLN A 1 139 ? 0.036 13.795 3.492 1.00 43.52 139 GLN A CA 1
ATOM 879 C C . GLN A 1 139 ? 0.534 14.948 2.638 1.00 44.36 139 GLN A C 1
ATOM 880 O O . GLN A 1 139 ? 1.312 14.716 1.734 1.00 49.50 139 GLN A O 1
ATOM 886 N N . LEU A 1 140 ? 0.115 16.176 2.951 1.00 44.69 140 LEU A N 1
ATOM 887 C CA . LEU A 1 140 ? 0.531 17.369 2.212 1.00 45.16 140 LEU A CA 1
ATOM 888 C C . LEU A 1 140 ? 2.023 17.566 2.207 1.00 46.31 140 LEU A C 1
ATOM 889 O O . LEU A 1 140 ? 2.583 18.092 1.231 1.00 46.31 140 LEU A O 1
ATOM 894 N N . ASP A 1 141 ? 2.664 17.144 3.286 1.00 45.48 141 ASP A N 1
ATOM 895 C CA . ASP A 1 141 ? 4.113 17.240 3.351 1.00 50.30 141 ASP A CA 1
ATOM 896 C C . ASP A 1 141 ? 4.688 15.871 2.961 1.00 47.84 141 ASP A C 1
ATOM 897 O O . ASP A 1 141 ? 5.396 15.251 3.750 1.00 40.48 141 ASP A O 1
ATOM 902 N N . GLY A 1 142 ? 4.371 15.397 1.758 1.00 50.14 142 GLY A N 1
ATOM 903 C CA . GLY A 1 142 ? 4.807 14.058 1.300 1.00 53.25 142 GLY A CA 1
ATOM 904 C C . GLY A 1 142 ? 6.127 13.932 0.534 1.00 54.58 142 GLY A C 1
ATOM 905 O O . GLY A 1 142 ? 7.031 14.764 0.694 1.00 52.98 142 GLY A O 1
ATOM 906 N N . THR A 1 143 ? 6.226 12.870 -0.277 1.00 54.55 143 THR A N 1
ATOM 907 C CA . THR A 1 143 ? 7.427 12.483 -1.042 1.00 53.43 143 THR A CA 1
ATOM 908 C C . THR A 1 143 ? 7.061 11.984 -2.456 1.00 53.94 143 THR A C 1
ATOM 909 O O . THR A 1 143 ? 5.936 11.561 -2.713 1.00 48.32 143 THR A O 1
ATOM 913 N N . GLY A 1 144 ? 8.013 12.057 -3.383 1.00 54.61 144 GLY A N 1
ATOM 914 C CA . GLY A 1 144 ? 7.802 11.641 -4.766 1.00 51.36 144 GLY A CA 1
ATOM 915 C C . GLY A 1 144 ? 6.745 12.448 -5.493 1.00 49.02 144 GLY A C 1
ATOM 916 O O . GLY A 1 144 ? 5.936 11.887 -6.236 1.00 50.70 144 GLY A O 1
ATOM 917 N N . LEU A 1 145 ? 6.717 13.755 -5.288 1.00 47.46 145 LEU A N 1
ATOM 918 C CA . LEU A 1 145 ? 5.709 14.569 -5.976 1.00 51.51 145 LEU A CA 1
ATOM 919 C C . LEU A 1 145 ? 6.269 14.910 -7.363 1.00 49.85 145 LEU A C 1
ATOM 920 O O . LEU A 1 145 ? 7.386 15.390 -7.430 1.00 49.69 145 LEU A O 1
ATOM 925 N N . VAL A 1 146 ? 5.535 14.630 -8.441 1.00 47.81 146 VAL A N 1
ATOM 926 C CA . VAL A 1 146 ? 6.019 14.826 -9.811 1.00 44.10 146 VAL A CA 1
ATOM 927 C C . VAL A 1 146 ? 5.669 16.241 -10.176 1.00 47.91 146 VAL A C 1
ATOM 928 O O . VAL A 1 146 ? 4.500 16.609 -10.229 1.00 53.90 146 VAL A O 1
ATOM 932 N N . VAL A 1 147 ? 6.697 17.066 -10.336 1.00 47.20 147 VAL A N 1
ATOM 933 C CA . VAL A 1 147 ? 6.527 18.486 -10.539 1.00 44.14 147 VAL A CA 1
ATOM 934 C C . VAL A 1 147 ? 6.866 18.788 -11.995 1.00 41.34 147 VAL A C 1
ATOM 935 O O . VAL A 1 147 ? 7.806 18.248 -12.521 1.00 39.31 147 VAL A O 1
ATOM 939 N N . ASP A 1 148 ? 6.096 19.654 -12.637 1.00 45.25 148 ASP A N 1
ATOM 940 C CA . ASP A 1 148 ? 6.347 20.069 -13.997 1.00 44.10 148 ASP A CA 1
ATOM 941 C C . ASP A 1 148 ? 6.138 21.562 -14.063 1.00 43.62 148 ASP A C 1
ATOM 942 O O . ASP A 1 148 ? 5.947 22.216 -13.039 1.00 45.84 148 ASP A O 1
ATOM 947 N N . GLU A 1 149 ? 6.101 22.070 -15.287 1.00 44.74 149 GLU A N 1
ATOM 948 C CA . GLU A 1 149 ? 6.071 23.507 -15.548 1.00 46.52 149 GLU A CA 1
ATOM 949 C C . GL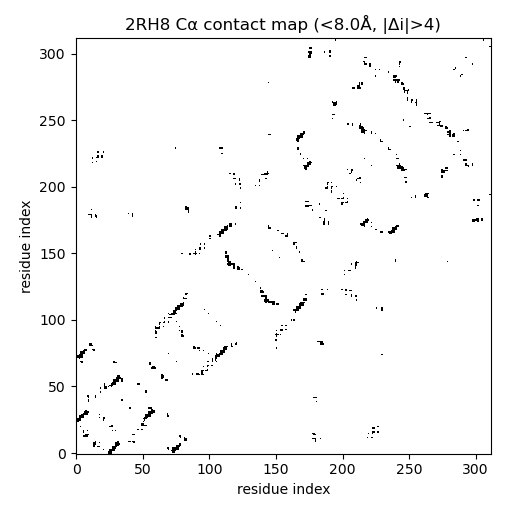U A 1 149 ? 4.838 24.290 -15.154 1.00 49.76 149 GLU A C 1
ATOM 950 O O . GLU A 1 149 ? 4.939 25.528 -15.083 1.00 52.87 149 GLU A O 1
ATOM 956 N N . LYS A 1 150 ? 3.718 23.594 -14.950 1.00 50.10 150 LYS A N 1
ATOM 957 C CA . LYS A 1 150 ? 2.441 24.217 -14.575 1.00 51.15 150 LYS A CA 1
ATOM 958 C C . LYS A 1 150 ? 1.810 23.671 -13.293 1.00 48.15 150 LYS A C 1
ATOM 959 O O . LYS A 1 150 ? 1.133 24.469 -12.696 1.00 44.09 150 LYS A O 1
ATOM 961 N N . ASN A 1 151 ? 2.013 22.402 -12.955 1.00 48.06 151 ASN A N 1
ATOM 962 C CA . ASN A 1 151 ? 1.782 21.736 -11.661 1.00 53.36 151 ASN A CA 1
ATOM 963 C C . ASN A 1 151 ? 2.023 22.583 -10.414 1.00 55.33 151 ASN A C 1
ATOM 964 O O . ASN A 1 151 ? 1.311 22.497 -9.448 1.00 53.02 151 ASN A O 1
ATOM 969 N N . TRP A 1 152 ? 3.081 23.364 -10.459 1.00 55.43 152 TRP A N 1
ATOM 970 C CA . TRP A 1 152 ? 3.642 24.107 -9.321 1.00 58.28 152 TRP A CA 1
ATOM 971 C C . TRP A 1 152 ? 2.813 25.337 -8.980 1.00 60.50 152 TRP A C 1
ATOM 972 O O . TRP A 1 152 ? 3.064 25.975 -7.956 1.00 61.53 152 TRP A O 1
ATOM 983 N N . THR A 1 153 ? 1.880 25.682 -9.861 1.00 61.50 153 THR A N 1
ATOM 984 C CA . THR A 1 153 ? 0.952 26.794 -9.676 1.00 64.20 153 THR A CA 1
ATOM 985 C C . THR A 1 153 ? -0.468 26.232 -9.707 1.00 64.32 153 THR A C 1
ATOM 986 O O . THR A 1 153 ? -1.214 26.423 -8.752 1.00 65.15 153 THR A O 1
ATOM 990 N N . ASP A 1 154 ? -0.828 25.551 -10.796 1.00 66.73 154 ASP A N 1
ATOM 991 C CA . ASP A 1 154 ? -2.091 24.803 -10.898 1.00 67.52 154 ASP A CA 1
ATOM 992 C C . ASP A 1 154 ? -1.939 23.626 -9.939 1.00 64.56 154 ASP A C 1
ATOM 993 O O . ASP A 1 154 ? -1.589 22.527 -10.396 1.00 55.32 154 ASP A O 1
ATOM 998 N N . ILE A 1 155 ? -2.228 23.877 -8.653 1.00 68.27 155 ILE A N 1
ATOM 999 C CA . ILE A 1 155 ? -2.098 22.911 -7.537 1.00 72.93 155 ILE A CA 1
ATOM 1000 C C . ILE A 1 155 ? -3.059 21.718 -7.628 1.00 72.43 155 ILE A C 1
ATOM 1001 O O . ILE A 1 155 ? -2.655 20.575 -7.391 1.00 70.70 155 ILE A O 1
ATOM 1006 N N . PRO A 1 163 ? -1.085 10.666 -2.460 1.00 64.23 163 PRO A N 1
ATOM 1007 C CA . PRO A 1 163 ? -1.624 12.026 -2.550 1.00 65.92 163 PRO A CA 1
ATOM 1008 C C . PRO A 1 163 ? -2.518 12.429 -1.373 1.00 64.41 163 PRO A C 1
ATOM 1009 O O . PRO A 1 163 ? -3.062 11.544 -0.705 1.00 62.33 163 PRO A O 1
ATOM 1013 N N . PRO A 1 164 ? -2.696 13.749 -1.140 1.00 64.65 164 PRO A N 1
ATOM 1014 C CA . PRO A 1 164 ? -3.632 14.237 -0.121 1.00 60.11 164 PRO A CA 1
ATOM 1015 C C . PRO A 1 164 ? -5.115 14.076 -0.477 1.00 59.26 164 PRO A C 1
ATOM 1016 O O . PRO A 1 164 ? -5.505 14.267 -1.630 1.00 59.38 164 PRO A O 1
ATOM 1020 N N . THR A 1 165 ? -5.908 13.736 0.537 1.00 57.42 165 THR A N 1
ATOM 1021 C CA . THR A 1 165 ? -7.366 13.645 0.501 1.00 55.01 165 THR A CA 1
ATOM 1022 C C . THR A 1 165 ? -7.979 14.773 1.360 1.00 51.14 165 THR A C 1
ATOM 1023 O O . THR A 1 165 ? -7.286 15.503 2.081 1.00 49.43 165 THR A O 1
ATOM 1025 N N . TRP A 1 166 ? -9.305 14.844 1.330 1.00 45.92 166 TRP A N 1
ATOM 1026 C CA . TRP A 1 166 ? -10.071 15.886 2.009 1.00 48.87 166 TRP A CA 1
ATOM 1027 C C . TRP A 1 166 ? -9.836 15.784 3.516 1.00 45.79 166 TRP A C 1
ATOM 1028 O O . TRP A 1 166 ? -9.708 14.680 4.064 1.00 42.38 166 TRP A O 1
ATOM 1039 N N . GLY A 1 167 ? -9.673 16.946 4.137 1.00 45.86 167 GLY A N 1
ATOM 1040 C CA . GLY A 1 167 ? -9.409 17.032 5.573 1.00 45.88 167 GLY A CA 1
ATOM 1041 C C . GLY A 1 167 ? -10.315 18.040 6.245 1.00 44.66 167 GLY A C 1
ATOM 1042 O O . GLY A 1 167 ? -9.796 18.863 6.980 1.00 51.74 167 GLY A O 1
ATOM 1043 N N . TYR A 1 168 ? -11.629 18.007 6.021 1.00 39.34 168 TYR A N 1
ATOM 1044 C CA . TYR A 1 168 ? -12.486 19.026 6.642 1.00 37.15 168 TYR A CA 1
ATOM 1045 C C . TYR A 1 168 ? -12.488 18.757 8.155 1.00 33.35 168 TYR A C 1
ATOM 1046 O O . TYR A 1 168 ? -12.799 17.667 8.592 1.00 28.94 168 TYR A O 1
ATOM 1055 N N . PRO A 1 169 ? -12.072 19.737 8.965 1.00 35.34 169 PRO A N 1
ATOM 1056 C CA . PRO A 1 169 ? -11.965 19.550 10.425 1.00 38.42 169 PRO A CA 1
ATOM 1057 C C . PRO A 1 169 ? -13.194 18.992 11.111 1.00 35.95 169 PRO A C 1
ATOM 1058 O O . PRO A 1 169 ? -13.058 18.255 12.061 1.00 33.41 169 PRO A O 1
ATOM 1062 N N . ALA A 1 170 ? -14.386 19.325 10.633 1.00 34.49 170 ALA A N 1
ATOM 1063 C CA . ALA A 1 170 ? -15.615 18.810 11.235 1.00 38.63 170 ALA A CA 1
ATOM 1064 C C . ALA A 1 170 ? -15.944 17.391 10.826 1.00 39.14 170 ALA A C 1
ATOM 1065 O O . ALA A 1 170 ? -16.858 16.800 11.383 1.00 42.07 170 ALA A O 1
ATOM 1067 N N . SER A 1 171 ? -15.244 16.842 9.837 1.00 40.88 171 SER A N 1
ATOM 1068 C CA . SER A 1 171 ? -15.490 15.460 9.421 1.00 40.49 171 SER A CA 1
ATOM 1069 C C . SER A 1 171 ? -14.960 14.507 10.497 1.00 41.89 171 SER A C 1
ATOM 1070 O O . SER A 1 171 ? -14.052 14.863 11.243 1.00 43.76 171 SER A O 1
ATOM 1073 N N . LYS A 1 172 ? -15.561 13.325 10.596 1.00 42.09 172 LYS A N 1
ATOM 1074 C CA . LYS A 1 172 ? -15.207 12.345 11.601 1.00 42.40 172 LYS A CA 1
ATOM 1075 C C . LYS A 1 172 ? -14.337 11.335 10.900 1.00 43.67 172 LYS A C 1
ATOM 1076 O O . LYS A 1 172 ? -14.751 10.770 9.886 1.00 43.16 172 LYS A O 1
ATOM 1082 N N . THR A 1 173 ? -13.146 11.079 11.419 1.00 45.26 173 THR A N 1
ATOM 1083 C CA . THR A 1 173 ? -12.316 10.047 10.791 1.00 46.84 173 THR A CA 1
ATOM 1084 C C . THR A 1 173 ? -12.990 8.710 11.101 1.00 44.12 173 THR A C 1
ATOM 1085 O O . THR A 1 173 ? -13.948 8.677 11.852 1.00 44.83 173 THR A O 1
ATOM 1089 N N . LEU A 1 174 ? -12.534 7.613 10.510 1.00 46.77 174 LEU A N 1
ATOM 1090 C CA . LEU A 1 174 ? -13.157 6.309 10.792 1.00 45.32 174 LEU A CA 1
ATOM 1091 C C . LEU A 1 174 ? -12.730 5.945 12.214 1.00 40.07 174 LEU A C 1
ATOM 1092 O O . LEU A 1 174 ? -13.479 5.368 12.993 1.00 43.63 174 LEU A O 1
ATOM 1097 N N . ALA A 1 175 ? -11.494 6.261 12.550 1.00 37.20 175 ALA A N 1
ATOM 1098 C CA . ALA A 1 175 ? -11.027 6.128 13.948 1.00 36.80 175 ALA A CA 1
ATOM 1099 C C . ALA A 1 175 ? -12.024 6.751 14.960 1.00 37.26 175 ALA A C 1
ATOM 1100 O O . ALA A 1 175 ? -12.505 6.083 15.903 1.00 34.34 175 ALA A O 1
ATOM 1102 N N . GLU A 1 176 ? -12.437 7.990 14.671 1.00 35.63 176 GLU A N 1
ATOM 1103 C CA . GLU A 1 176 ? -13.392 8.684 15.502 1.00 36.72 176 GLU A CA 1
ATOM 1104 C C . GLU A 1 176 ? -14.743 8.012 15.499 1.00 36.81 176 GLU A C 1
ATOM 1105 O O . GLU A 1 176 ? -15.408 7.932 16.546 1.00 31.46 176 GLU A O 1
ATOM 1111 N N . LYS A 1 177 ? -15.189 7.562 14.330 1.00 41.99 177 LYS A N 1
ATOM 1112 C CA . LYS A 1 177 ? -16.542 6.976 14.256 1.00 46.75 177 LYS A CA 1
ATOM 1113 C C . LYS A 1 177 ? -16.580 5.712 15.094 1.00 39.77 177 LYS A C 1
ATOM 1114 O O . LYS A 1 177 ? -17.527 5.447 15.827 1.00 40.48 177 LYS A O 1
ATOM 1120 N N . ALA A 1 178 ? -15.502 4.952 14.982 1.00 38.12 178 ALA A N 1
ATOM 1121 C CA . ALA A 1 178 ? -15.261 3.778 15.808 1.00 39.93 178 ALA A CA 1
ATOM 1122 C C . ALA A 1 178 ? -15.404 4.058 17.327 1.00 40.71 178 ALA A C 1
ATOM 1123 O O . ALA A 1 178 ? -16.131 3.341 18.060 1.00 41.94 178 ALA A O 1
ATOM 1125 N N . ALA A 1 179 ? -14.768 5.143 17.790 1.00 39.61 179 ALA A N 1
ATOM 1126 C CA . ALA A 1 179 ? -14.714 5.477 19.232 1.00 31.76 179 ALA A CA 1
ATOM 1127 C C . ALA A 1 179 ? -16.101 5.755 19.757 1.00 28.55 179 ALA A C 1
ATOM 1128 O O . ALA A 1 179 ? -16.512 5.163 20.739 1.00 33.15 179 ALA A O 1
ATOM 1130 N N . TRP A 1 180 ? -16.884 6.566 19.050 1.00 28.27 180 TRP A N 1
ATOM 1131 C CA . TRP A 1 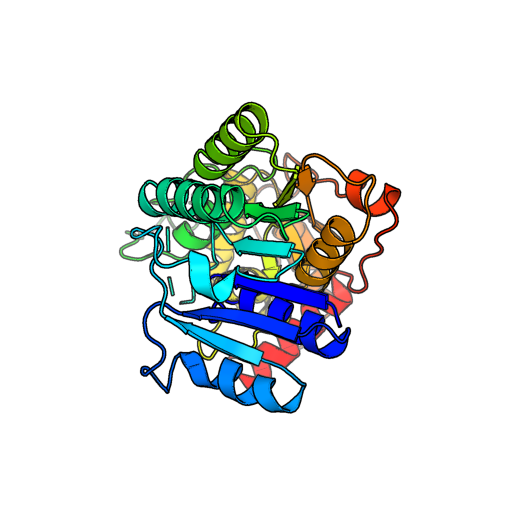180 ? -18.235 6.880 19.487 1.00 34.40 180 TRP A CA 1
ATOM 1132 C C . TRP A 1 180 ? -19.136 5.668 19.588 1.00 41.22 180 TRP A C 1
ATOM 1133 O O . TRP A 1 180 ? -19.867 5.549 20.584 1.00 42.55 180 TRP A O 1
ATOM 1144 N N . LYS A 1 181 ? -19.090 4.760 18.609 1.00 42.41 181 LYS A N 1
ATOM 1145 C CA . LYS A 1 181 ? -19.937 3.544 18.690 1.00 40.89 181 LYS A CA 1
ATOM 1146 C C . LYS A 1 181 ? -19.440 2.644 19.805 1.00 40.87 181 LYS A C 1
ATOM 1147 O O . LYS A 1 181 ? -20.222 2.119 20.601 1.00 43.52 181 LYS A O 1
ATOM 1149 N N . PHE A 1 182 ? -18.127 2.480 19.909 1.00 42.27 182 PHE A N 1
ATOM 1150 C CA . PHE A 1 182 ? -17.612 1.708 21.027 1.00 40.06 182 PHE A CA 1
ATOM 1151 C C . PHE A 1 182 ? -17.990 2.279 22.390 1.00 44.39 182 PHE A C 1
ATOM 1152 O O . PHE A 1 182 ? -18.413 1.525 23.295 1.00 45.24 182 PHE A O 1
ATOM 1160 N N . ALA A 1 183 ? -17.925 3.605 22.497 1.00 43.86 183 ALA A N 1
ATOM 1161 C CA . ALA A 1 183 ? -18.250 4.315 23.731 1.00 40.22 183 ALA A CA 1
ATOM 1162 C C . ALA A 1 183 ? -19.725 4.191 24.036 1.00 38.45 183 ALA A C 1
ATOM 1163 O O . ALA A 1 183 ? -20.097 3.936 25.186 1.00 32.68 183 ALA A O 1
ATOM 1165 N N . GLU A 1 184 ? -20.557 4.356 23.002 1.00 42.84 184 GLU A N 1
ATOM 1166 C CA . GLU A 1 184 ? -22.019 4.194 23.120 1.00 48.83 184 GLU A CA 1
ATOM 1167 C C . GLU A 1 184 ? -22.378 2.809 23.647 1.00 52.27 184 GLU A C 1
ATOM 1168 O O . GLU A 1 184 ? -23.279 2.666 24.479 1.00 55.25 184 GLU A O 1
ATOM 1172 N N . GLU A 1 185 ? -21.669 1.798 23.159 1.00 52.77 185 GLU A N 1
ATOM 1173 C CA . GLU A 1 185 ? -21.991 0.409 23.472 1.00 56.02 185 GLU A CA 1
ATOM 1174 C C . GLU A 1 185 ? -21.427 -0.071 24.790 1.00 56.16 185 GLU A C 1
ATOM 1175 O O . GLU A 1 185 ? -21.965 -1.015 25.362 1.00 59.37 185 GLU A O 1
ATOM 1181 N N . ASN A 1 186 ? -20.370 0.574 25.281 1.00 54.66 186 ASN A N 1
ATOM 1182 C CA . ASN A 1 186 ? -19.660 0.113 26.476 1.00 49.40 186 ASN A CA 1
ATOM 1183 C C . ASN A 1 186 ? -19.652 1.067 27.686 1.00 49.39 186 ASN A C 1
ATOM 1184 O O . ASN A 1 186 ? -18.871 0.916 28.633 1.00 43.03 186 ASN A O 1
ATOM 1189 N N . ASN A 1 187 ? -20.578 2.021 27.661 1.00 50.76 187 ASN A N 1
ATOM 1190 C CA . ASN A 1 187 ? -20.697 3.030 28.712 1.00 54.07 187 ASN A CA 1
ATOM 1191 C C . ASN A 1 187 ? -19.334 3.687 29.074 1.00 51.40 187 ASN A C 1
ATOM 1192 O O . ASN A 1 187 ? -19.001 3.808 30.251 1.00 54.23 187 ASN A O 1
ATOM 1195 N N . ILE A 1 188 ? -18.530 4.037 28.065 1.00 45.96 188 ILE A N 1
ATOM 1196 C CA . ILE A 1 188 ? -17.354 4.876 28.239 1.00 43.81 188 ILE A CA 1
ATOM 1197 C C . ILE A 1 188 ? -17.734 6.363 28.043 1.00 41.69 188 ILE A C 1
ATOM 1198 O O . ILE A 1 188 ? -18.472 6.770 27.144 1.00 38.58 188 ILE A O 1
ATOM 1203 N N . ASP A 1 189 ? -17.222 7.200 28.930 1.00 37.76 189 ASP A N 1
ATOM 1204 C CA . ASP A 1 189 ? -17.379 8.643 28.786 1.00 30.58 189 ASP A CA 1
ATOM 1205 C C . ASP A 1 189 ? -16.165 9.016 27.952 1.00 28.24 189 ASP A C 1
ATOM 1206 O O . ASP A 1 189 ? -15.036 8.954 28.432 1.00 29.97 189 ASP A O 1
ATOM 1211 N N . LEU A 1 190 ? -16.437 9.295 26.673 1.00 25.85 190 LEU A N 1
ATOM 1212 C CA . LEU A 1 190 ? -15.519 9.779 25.655 1.00 26.17 190 LEU A CA 1
ATOM 1213 C C . LEU A 1 190 ? -15.743 11.240 25.247 1.00 22.61 190 LEU A C 1
ATOM 1214 O O . LEU A 1 190 ? -16.866 11.704 25.050 1.00 25.10 190 LEU A O 1
ATOM 1219 N N . ILE A 1 191 ? -14.634 11.964 25.130 1.00 24.33 191 ILE A N 1
ATOM 1220 C CA . ILE A 1 191 ? -14.641 13.271 24.483 1.00 25.18 191 ILE A CA 1
ATOM 1221 C C . ILE A 1 191 ? -13.608 13.245 23.410 1.00 21.27 191 ILE A C 1
ATOM 1222 O O . ILE A 1 191 ? -12.567 12.639 23.629 1.00 23.72 191 ILE A O 1
ATOM 1227 N N . THR A 1 192 ? -13.881 13.872 22.259 1.00 25.51 192 THR A N 1
ATOM 1228 C CA . THR A 1 192 ? -12.889 14.090 21.225 1.00 25.50 192 THR A CA 1
ATOM 1229 C C . THR A 1 192 ? -12.516 15.543 21.066 1.00 25.32 192 THR A C 1
ATOM 1230 O O . THR A 1 192 ? -13.333 16.430 21.148 1.00 26.74 192 THR A O 1
ATOM 1234 N N . VAL A 1 193 ? -11.239 15.813 20.835 1.00 27.55 193 VAL A N 1
ATOM 1235 C CA . VAL A 1 193 ? -10.791 17.151 20.565 1.00 21.35 193 VAL A CA 1
ATOM 1236 C C . VAL A 1 193 ? -10.190 17.124 19.183 1.00 25.69 193 VAL A C 1
ATOM 1237 O O . VAL A 1 193 ? -9.419 16.206 18.858 1.00 26.22 193 VAL A O 1
ATOM 1241 N N . ILE A 1 194 ? -10.550 18.138 18.408 1.00 26.10 194 ILE A N 1
ATOM 1242 C CA . ILE A 1 194 ? -10.286 18.262 16.989 1.00 25.54 194 ILE A CA 1
ATOM 1243 C C . ILE A 1 194 ? -9.461 19.504 16.691 1.00 29.03 194 ILE A C 1
ATOM 1244 O O . ILE A 1 194 ? -9.993 20.591 16.480 1.00 32.49 194 ILE A O 1
ATOM 1249 N N . PRO A 1 195 ? -8.132 19.356 16.725 1.00 28.40 195 PRO A N 1
ATOM 1250 C CA . PRO A 1 195 ? -7.243 20.434 16.322 1.00 26.35 195 PRO A CA 1
ATOM 1251 C C . PRO A 1 195 ? -7.022 20.475 14.832 1.00 29.82 195 PRO A C 1
ATOM 1252 O O . PRO A 1 195 ? -7.252 19.496 14.103 1.00 29.62 195 PRO A O 1
ATOM 1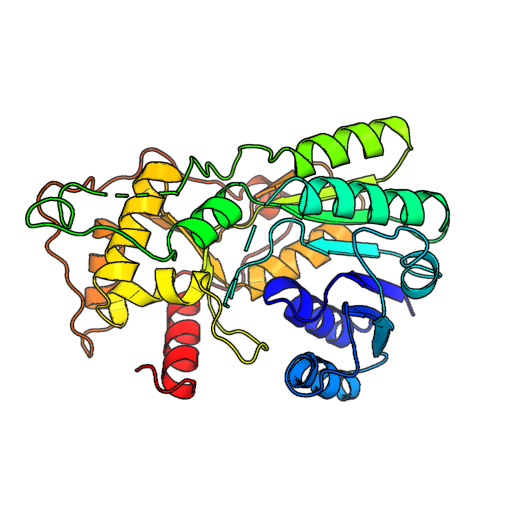256 N N . THR A 1 196 ? -6.553 21.625 14.358 1.00 31.99 196 THR A N 1
ATOM 1257 C CA . THR A 1 196 ? -6.235 21.803 12.946 1.00 33.80 196 THR A CA 1
ATOM 1258 C C . THR A 1 196 ? -4.749 22.145 13.012 1.00 36.66 196 THR A C 1
ATOM 1259 O O . THR A 1 196 ? -4.026 21.642 13.872 1.00 42.17 196 THR A O 1
ATOM 1263 N N . LEU A 1 197 ? -4.301 23.004 12.103 1.00 30.10 197 LEU A N 1
ATOM 1264 C CA . LEU A 1 197 ? -2.883 23.319 11.974 1.00 31.01 197 LEU A CA 1
ATOM 1265 C C . LEU A 1 197 ? -2.270 23.827 13.274 1.00 29.69 197 LEU A C 1
ATOM 1266 O O . LEU A 1 197 ? -2.545 24.948 13.703 1.00 29.35 197 LEU A O 1
ATOM 1271 N N . MET A 1 198 ? -1.443 22.997 13.901 1.00 27.05 198 MET A N 1
ATOM 1272 C CA . MET A 1 198 ? -0.842 23.347 15.189 1.00 27.67 198 MET A CA 1
ATOM 1273 C C . MET A 1 198 ? 0.565 23.908 15.026 1.00 28.09 198 MET A C 1
ATOM 1274 O O . MET A 1 198 ? 1.389 23.337 14.357 1.00 26.83 198 MET A O 1
ATOM 1279 N N . ALA A 1 199 ? 0.860 25.035 15.659 1.00 28.24 199 ALA A N 1
ATOM 1280 C CA . ALA A 1 199 ? 2.209 25.600 15.603 1.00 26.71 199 ALA A CA 1
ATOM 1281 C C . ALA A 1 199 ? 2.657 25.987 17.010 1.00 25.64 199 ALA A C 1
ATOM 1282 O O . ALA A 1 199 ? 2.008 25.627 17.975 1.00 30.13 199 ALA A O 1
ATOM 1284 N N . GLY A 1 200 ? 3.717 26.759 17.129 1.00 31.64 200 GLY A N 1
ATOM 1285 C CA . GLY A 1 200 ? 4.324 27.185 18.396 1.00 32.41 200 GLY A CA 1
ATOM 1286 C C . GLY A 1 200 ? 5.674 26.519 18.404 1.00 36.03 200 GLY A C 1
ATOM 1287 O O . GLY A 1 200 ? 6.452 26.651 17.457 1.00 42.21 200 GLY A O 1
ATOM 1288 N N . SER A 1 201 ? 5.938 25.746 19.438 1.00 33.95 201 SER A N 1
ATOM 1289 C CA . SER A 1 201 ? 7.182 25.039 19.580 1.00 39.28 201 SER A CA 1
ATOM 1290 C C . SER A 1 201 ? 6.834 23.596 19.920 1.00 36.34 201 SER A C 1
ATOM 1291 O O . SER A 1 201 ? 5.715 23.285 20.301 1.00 37.09 201 SER A O 1
ATOM 1294 N N . SER A 1 202 ? 7.823 22.725 19.805 1.00 37.83 202 SER A N 1
ATOM 1295 C CA . SER A 1 202 ? 7.680 21.314 20.105 1.00 41.10 202 SER A CA 1
ATOM 1296 C C . SER A 1 202 ? 8.752 20.873 21.120 1.00 43.53 202 SER A C 1
ATOM 1297 O O . SER A 1 202 ? 9.805 21.498 21.214 1.00 48.51 202 SER A O 1
ATOM 1300 N N . LEU A 1 203 ? 8.484 19.820 21.886 1.00 43.11 203 LEU A N 1
ATOM 1301 C CA . LEU A 1 203 ? 9.491 19.213 22.781 1.00 43.33 203 LEU A CA 1
ATOM 1302 C C . LEU A 1 203 ? 10.259 18.068 22.083 1.00 40.92 203 LEU A C 1
ATOM 1303 O O . LEU A 1 203 ? 11.305 17.649 22.551 1.00 45.20 203 LEU A O 1
ATOM 1308 N N . THR A 1 204 ? 9.755 17.610 20.946 1.00 43.15 204 THR A N 1
ATOM 1309 C CA . THR A 1 204 ? 10.351 16.579 20.139 1.00 45.87 204 THR A CA 1
ATOM 1310 C C . THR A 1 204 ? 11.603 17.057 19.404 1.00 52.30 204 THR A C 1
ATOM 1311 O O . THR A 1 204 ? 11.741 18.251 19.085 1.00 50.08 204 THR A O 1
ATOM 1315 N N . SER A 1 205 ? 12.467 16.094 19.062 1.00 55.32 205 SER A N 1
ATOM 1316 C CA . SER A 1 205 ? 13.738 16.394 18.378 1.00 57.08 205 SER A CA 1
ATOM 1317 C C . SER A 1 205 ? 13.456 16.893 16.970 1.00 56.46 205 SER A C 1
ATOM 1318 O O . SER A 1 205 ? 13.874 17.992 16.594 1.00 60.37 205 SER A O 1
ATOM 1321 N N . ASP A 1 206 ? 12.693 16.115 16.221 1.00 55.00 206 ASP A N 1
ATOM 1322 C CA . ASP A 1 206 ? 12.325 16.520 14.877 1.00 54.86 206 ASP A CA 1
ATOM 1323 C C . ASP A 1 206 ? 11.254 17.643 14.939 1.00 56.13 206 ASP A C 1
ATOM 1324 O O . ASP A 1 206 ? 10.459 17.741 15.885 1.00 56.14 206 ASP A O 1
ATOM 1329 N N . VAL A 1 207 ? 11.238 18.504 13.929 1.00 54.51 207 VAL A N 1
ATOM 1330 C CA . VAL A 1 207 ? 10.227 19.554 13.805 1.00 49.11 207 VAL A CA 1
ATOM 1331 C C . VAL A 1 207 ? 8.955 18.942 13.262 1.00 44.80 207 VAL A C 1
ATOM 1332 O O . VAL A 1 207 ? 8.988 18.308 12.217 1.00 47.88 207 VAL A O 1
ATOM 1336 N N . PRO A 1 208 ? 7.828 19.135 13.957 1.00 39.19 208 PRO A N 1
ATOM 1337 C CA . PRO A 1 208 ? 6.575 18.642 13.397 1.00 36.62 208 PRO A CA 1
ATOM 1338 C C . PRO A 1 208 ? 6.220 19.312 12.076 1.00 37.21 208 PRO A C 1
ATOM 1339 O O . PRO A 1 208 ? 6.411 20.512 11.908 1.00 37.27 208 PRO A O 1
ATOM 1343 N N . SER A 1 209 ? 5.675 18.544 11.147 1.00 38.22 209 SER A N 1
ATOM 1344 C CA . SER A 1 209 ? 5.288 19.043 9.834 1.00 41.78 209 SER A CA 1
ATOM 1345 C C . SER A 1 209 ? 4.349 20.239 9.878 1.00 36.84 209 SER A C 1
ATOM 1346 O O . SER A 1 209 ? 4.288 21.028 8.928 1.00 31.93 209 SER A O 1
ATOM 1349 N N . SER A 1 210 ? 3.493 20.264 10.894 1.00 34.28 210 SER A N 1
ATOM 1350 C CA . SER A 1 210 ? 2.463 21.304 10.985 1.00 32.25 210 SER A CA 1
ATOM 1351 C C . SER A 1 210 ? 3.084 22.685 11.161 1.00 31.51 210 SER A C 1
ATOM 1352 O O . SER A 1 210 ? 2.623 23.675 10.594 1.00 31.51 210 SER A O 1
ATOM 1355 N N . ILE A 1 211 ? 4.170 22.723 11.923 1.00 35.64 211 ILE A N 1
ATOM 1356 C CA . ILE A 1 211 ? 4.866 23.954 12.162 1.00 31.70 211 ILE A CA 1
ATOM 1357 C C . ILE A 1 211 ? 5.547 24.359 10.838 1.00 38.17 211 ILE A C 1
ATOM 1358 O O . ILE A 1 211 ? 5.450 25.537 10.448 1.00 39.44 211 ILE A O 1
ATOM 1363 N N . GLY A 1 212 ? 6.133 23.404 10.109 1.00 34.12 212 GLY A N 1
ATOM 1364 C CA . GLY A 1 212 ? 6.709 23.692 8.786 1.00 32.98 212 GLY A CA 1
ATOM 1365 C C . GLY A 1 212 ? 5.685 24.304 7.867 1.00 31.39 212 GLY A C 1
ATOM 1366 O O . GLY A 1 212 ? 5.932 25.348 7.296 1.00 31.02 212 GLY A O 1
ATOM 1367 N N . LEU A 1 213 ? 4.503 23.705 7.761 1.00 31.32 213 LEU A N 1
ATOM 1368 C CA . LEU A 1 213 ? 3.471 24.309 6.936 1.00 35.41 213 LEU A CA 1
ATOM 1369 C C . LEU A 1 213 ? 3.156 25.740 7.349 1.00 41.30 213 LEU A C 1
ATOM 1370 O O . LEU A 1 213 ? 3.178 26.659 6.490 1.00 38.17 213 LEU A O 1
ATOM 1375 N N . ALA A 1 214 ? 2.913 25.909 8.659 1.00 39.01 214 ALA A N 1
ATOM 1376 C CA . ALA A 1 214 ? 2.552 27.211 9.243 1.00 35.45 214 ALA A CA 1
ATOM 1377 C C . ALA A 1 214 ? 3.607 28.266 8.982 1.00 39.32 214 ALA A C 1
ATOM 1378 O O . ALA A 1 214 ? 3.257 29.397 8.629 1.00 40.14 214 ALA A O 1
ATOM 1380 N N . MET A 1 215 ? 4.867 27.878 9.177 1.00 35.41 215 MET A N 1
ATOM 1381 C CA . MET A 1 215 ? 6.002 28.763 9.004 1.00 34.53 215 MET A CA 1
ATOM 1382 C C . MET A 1 215 ? 6.551 28.899 7.574 1.00 38.36 215 MET A C 1
ATOM 1383 O O . MET A 1 215 ? 7.566 29.565 7.417 1.00 39.44 215 MET A O 1
ATOM 1388 N N . SER A 1 216 ? 5.915 28.273 6.578 1.00 38.97 216 SER A N 1
ATOM 1389 C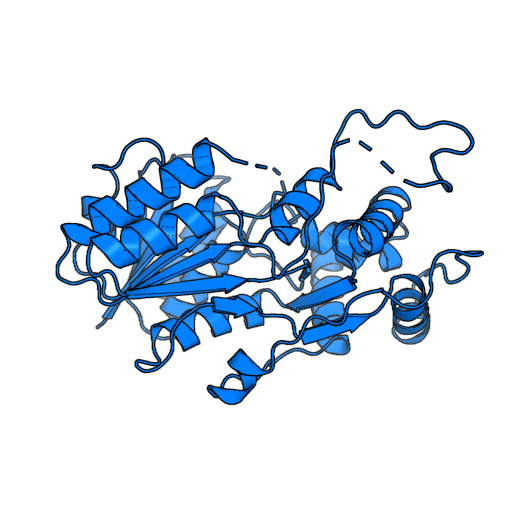 CA . SER A 1 216 ? 6.349 28.324 5.183 1.00 39.43 216 SER A CA 1
ATOM 1390 C C . SER A 1 216 ? 6.342 29.703 4.551 1.00 39.16 216 SER A C 1
ATOM 1391 O O . SER A 1 216 ? 7.243 30.032 3.789 1.00 40.31 216 SER A O 1
ATOM 1394 N N . LEU A 1 217 ? 5.345 30.508 4.872 1.00 37.74 217 LEU A N 1
ATOM 1395 C CA . LEU A 1 217 ? 5.305 31.866 4.366 1.00 39.97 217 LEU A CA 1
ATOM 1396 C C . LEU A 1 217 ? 6.407 32.729 4.921 1.00 38.12 217 LEU A C 1
ATOM 1397 O O . LEU A 1 217 ? 6.688 33.757 4.340 1.00 41.91 217 LEU A O 1
ATOM 1402 N N . ILE A 1 218 ? 7.070 32.286 5.983 1.00 39.97 218 ILE A N 1
ATOM 1403 C CA . ILE A 1 218 ? 8.147 33.052 6.574 1.00 40.56 218 ILE A CA 1
ATOM 1404 C C . ILE A 1 218 ? 9.462 32.493 6.086 1.00 38.21 218 ILE A C 1
ATOM 1405 O O . ILE A 1 218 ? 10.301 33.276 5.751 1.00 41.16 218 ILE A O 1
ATOM 1410 N N . THR A 1 219 ? 9.685 31.179 6.085 1.00 40.44 219 THR A N 1
ATOM 1411 C CA . THR A 1 219 ? 10.899 30.588 5.506 1.00 41.16 219 THR A CA 1
ATOM 1412 C C . THR A 1 219 ? 10.947 30.876 3.994 1.00 42.21 219 THR A C 1
ATOM 1413 O O . THR A 1 219 ? 11.997 31.075 3.433 1.00 37.81 219 THR A O 1
ATOM 1417 N N . GLY A 1 220 ? 9.795 30.934 3.337 1.00 45.47 220 GLY A N 1
ATOM 1418 C CA . GLY A 1 220 ? 9.756 31.178 1.911 1.00 47.43 220 GLY A CA 1
ATOM 1419 C C . GLY A 1 220 ? 9.809 29.885 1.131 1.00 50.12 220 GLY A C 1
ATOM 1420 O O . GLY A 1 220 ? 9.986 29.933 -0.099 1.00 53.88 220 GLY A O 1
ATOM 1421 N N . ASN A 1 221 ? 9.655 28.759 1.846 1.00 47.03 221 ASN A N 1
ATOM 1422 C CA . ASN A 1 221 ? 9.671 27.408 1.290 1.00 46.12 221 ASN A CA 1
ATOM 1423 C C . ASN A 1 221 ? 8.434 27.207 0.421 1.00 49.20 221 ASN A C 1
ATOM 1424 O O . ASN A 1 221 ? 7.392 26.801 0.946 1.00 46.89 221 ASN A O 1
ATOM 1429 N N . GLU A 1 222 ? 8.570 27.463 -0.893 1.00 50.44 222 GLU A N 1
ATOM 1430 C CA . GLU A 1 222 ? 7.474 27.324 -1.875 1.00 51.16 222 GLU A CA 1
ATOM 1431 C C . GLU A 1 222 ? 6.743 25.985 -1.863 1.00 48.62 222 GLU A C 1
ATOM 1432 O O . GLU A 1 222 ? 5.508 25.938 -2.081 1.00 47.78 222 GLU A O 1
ATOM 1438 N N . PHE A 1 223 ? 7.498 24.928 -1.564 1.00 41.97 223 PHE A N 1
ATOM 1439 C CA . PHE A 1 223 ? 6.913 23.613 -1.453 1.00 40.09 223 PHE A CA 1
ATOM 1440 C C . PHE A 1 223 ? 5.888 23.527 -0.332 1.00 37.68 223 PHE A C 1
ATOM 1441 O O . PHE A 1 223 ? 4.808 22.948 -0.507 1.00 38.34 223 PHE A O 1
ATOM 1449 N N . LEU A 1 224 ? 6.260 24.031 0.834 1.00 37.16 224 LEU A N 1
ATOM 1450 C CA . LEU A 1 224 ? 5.346 24.020 1.987 1.00 35.09 224 LEU A CA 1
ATOM 1451 C C . LEU A 1 224 ? 4.291 25.126 1.856 1.00 31.57 224 LEU A C 1
ATOM 1452 O O . LEU A 1 224 ? 3.164 24.946 2.255 1.00 39.17 224 LEU A O 1
ATOM 1457 N N . ILE A 1 225 ? 4.626 26.259 1.242 1.00 33.77 225 ILE A N 1
ATOM 1458 C CA . ILE A 1 225 ? 3.604 27.263 0.828 1.00 35.98 225 ILE A CA 1
ATOM 1459 C C . ILE A 1 225 ? 2.559 26.551 -0.041 1.00 38.41 225 ILE A C 1
ATOM 1460 O O . ILE A 1 225 ? 1.374 26.720 0.195 1.00 40.43 225 ILE A O 1
ATOM 1465 N N . ASN A 1 226 ? 2.959 25.655 -0.945 1.00 39.76 226 ASN A N 1
ATOM 1466 C CA . ASN A 1 226 ? 1.999 24.978 -1.815 1.00 38.03 226 ASN A CA 1
ATOM 1467 C C . ASN A 1 226 ? 1.131 24.068 -0.947 1.00 38.88 226 ASN A C 1
ATOM 1468 O O . ASN A 1 226 ? -0.064 23.907 -1.200 1.00 38.22 226 ASN A O 1
ATOM 1473 N N . GLY A 1 227 ? 1.770 23.429 0.030 1.00 33.70 227 GLY A N 1
ATOM 1474 C CA . GLY A 1 227 ? 1.113 22.758 1.127 1.00 36.75 227 GLY A CA 1
ATOM 1475 C C . GLY A 1 227 ? 0.034 23.606 1.780 1.00 36.47 227 GLY A C 1
ATOM 1476 O O . GLY A 1 227 ? -1.085 23.122 1.920 1.00 40.40 227 GLY A O 1
ATOM 1477 N N . MET A 1 228 ? 0.337 24.857 2.138 1.00 35.25 228 MET A N 1
ATOM 1478 C CA . MET A 1 228 ? -0.668 25.697 2.826 1.00 33.32 228 MET A CA 1
ATOM 1479 C C . MET A 1 228 ? -1.844 25.984 1.909 1.00 36.38 228 MET A C 1
ATOM 1480 O O . MET A 1 228 ? -2.989 25.993 2.354 1.00 35.29 228 MET A O 1
ATOM 1485 N N . LYS A 1 229 ? -1.569 26.127 0.613 1.00 41.13 229 LYS A N 1
ATOM 1486 C CA . LYS A 1 229 ? -2.601 26.312 -0.418 1.00 40.43 229 LYS A CA 1
ATOM 1487 C C . LYS A 1 229 ? -3.444 25.085 -0.578 1.00 41.79 229 LYS A C 1
ATOM 1488 O O . LYS A 1 229 ? -4.678 25.163 -0.652 1.00 40.95 229 LYS A O 1
ATOM 1494 N N . GLY A 1 230 ? -2.774 23.939 -0.582 1.00 39.14 230 GLY A N 1
ATOM 1495 C CA . GLY A 1 230 ? -3.492 22.678 -0.623 1.00 38.18 230 GLY A CA 1
ATOM 1496 C C . GLY A 1 230 ? -4.444 22.437 0.530 1.00 42.19 230 GLY A C 1
ATOM 1497 O O . GLY A 1 230 ? -5.496 21.788 0.349 1.00 42.35 230 GLY A O 1
ATOM 1498 N N . MET A 1 231 ? -4.008 22.889 1.702 1.00 43.41 231 MET A N 1
ATOM 1499 C CA . MET A 1 231 ? -4.796 22.856 2.924 1.00 43.38 231 MET A CA 1
ATOM 1500 C C . MET A 1 231 ? -6.037 23.739 2.821 1.00 39.11 231 MET A C 1
ATOM 1501 O O . MET A 1 231 ? -7.110 23.237 3.124 1.00 37.77 231 MET A O 1
ATOM 1506 N N . GLN A 1 232 ? -5.915 24.990 2.364 1.00 40.66 232 GLN A N 1
ATOM 1507 C CA . GLN A 1 232 ? -7.071 25.869 2.120 1.00 42.96 232 GLN A CA 1
ATOM 1508 C C . GLN A 1 232 ? -8.122 25.167 1.272 1.00 42.29 232 GLN A C 1
ATOM 1509 O O . GLN A 1 232 ? -9.306 25.038 1.649 1.00 39.20 232 GLN A O 1
ATOM 1515 N N . MET A 1 233 ? -7.620 24.551 0.211 1.00 44.66 233 MET A N 1
ATOM 1516 C CA . MET A 1 233 ? -8.434 23.796 -0.709 1.00 46.86 233 MET A CA 1
ATOM 1517 C C . MET A 1 233 ? -8.956 22.500 -0.147 1.00 42.27 233 MET A C 1
ATOM 1518 O O . MET A 1 233 ? -10.150 22.291 -0.196 1.00 47.66 233 MET A O 1
ATOM 1523 N N . LEU A 1 234 ? -8.127 21.615 0.388 1.00 42.55 234 LEU A N 1
ATOM 1524 C CA . LEU A 1 234 ? -8.604 20.294 0.855 1.00 38.80 234 LEU A CA 1
ATOM 1525 C C . LEU A 1 234 ? -9.285 20.284 2.246 1.00 38.39 234 LEU A C 1
ATOM 1526 O O . LEU A 1 234 ? -10.019 19.341 2.609 1.00 40.86 234 LEU A O 1
ATOM 1531 N N . SER A 1 235 ? -8.983 21.312 3.031 1.00 36.32 235 SER A N 1
ATOM 1532 C CA . SER A 1 235 ? -9.517 21.478 4.377 1.00 41.25 235 SER A CA 1
ATOM 1533 C C . SER A 1 235 ? -10.566 22.570 4.391 1.00 41.81 235 SER A C 1
ATOM 1534 O O . SER A 1 235 ? -11.288 22.720 5.376 1.00 42.37 235 SER A O 1
ATOM 1537 N N . GLY A 1 236 ? -10.634 23.340 3.312 1.00 44.44 236 GLY A N 1
ATOM 1538 C CA . GLY A 1 236 ? -11.727 24.303 3.164 1.00 44.80 236 GLY A CA 1
ATOM 1539 C C . GLY A 1 236 ? -11.433 25.542 3.960 1.00 42.50 236 GLY A C 1
ATOM 1540 O O . GLY A 1 236 ? -12.265 26.430 3.974 1.00 42.41 236 GLY A O 1
ATOM 1541 N N . SER A 1 237 ? -10.216 25.623 4.515 1.00 44.59 237 SER A N 1
ATOM 1542 C CA . SER A 1 237 ? -9.846 26.620 5.521 1.00 41.35 237 SER A CA 1
ATOM 1543 C C . SER A 1 237 ? -8.363 26.678 5.796 1.00 38.71 237 SER A C 1
ATOM 1544 O O . SER A 1 237 ? -7.620 25.746 5.529 1.00 38.08 237 SER A O 1
ATOM 1547 N N . VAL A 1 238 ? -7.942 27.789 6.373 1.00 38.13 238 VAL A N 1
ATOM 1548 C CA . VAL A 1 238 ? -6.617 27.893 6.946 1.00 37.58 238 VAL A CA 1
ATOM 1549 C C . VAL A 1 238 ? -6.863 28.293 8.404 1.00 37.76 238 VAL A C 1
ATOM 1550 O O . VAL A 1 238 ? -6.914 29.479 8.738 1.00 39.36 238 VAL A O 1
ATOM 1554 N N . SER A 1 239 ? -7.026 27.291 9.264 1.00 34.61 239 SER A N 1
ATOM 1555 C CA . SER A 1 239 ? -7.230 27.535 10.688 1.00 33.39 239 SER A CA 1
ATOM 1556 C C . SER A 1 239 ? -6.092 26.989 11.514 1.00 33.56 239 SER A C 1
ATOM 1557 O O . SER A 1 239 ? -5.495 25.930 11.207 1.00 32.49 239 SER A O 1
ATOM 1560 N N . ILE A 1 240 ? -5.816 27.713 12.592 1.00 31.75 240 ILE A N 1
ATOM 1561 C CA . ILE A 1 240 ? -4.578 27.539 13.329 1.00 33.97 240 ILE A CA 1
ATOM 1562 C C . ILE A 1 240 ? -4.739 27.768 14.851 1.00 32.86 240 ILE A C 1
ATOM 1563 O O . ILE A 1 240 ? -5.659 28.471 15.271 1.00 26.77 240 ILE A O 1
ATOM 1568 N N . ALA A 1 241 ? -3.905 27.053 15.621 1.00 28.00 241 ALA A N 1
ATOM 1569 C CA . ALA A 1 241 ? -3.796 27.137 17.061 1.00 28.55 241 ALA A CA 1
ATOM 1570 C C . ALA A 1 241 ? -2.365 26.845 17.500 1.00 28.64 241 ALA A C 1
ATOM 1571 O O . ALA A 1 241 ? -1.626 26.248 16.751 1.00 29.94 241 ALA A O 1
ATOM 1573 N N . HIS A 1 242 ? -1.979 27.342 18.684 1.00 30.02 242 HIS A N 1
ATOM 1574 C CA . HIS A 1 242 ? -0.718 26.999 19.346 1.00 28.73 242 HIS A CA 1
ATOM 1575 C C . HIS A 1 242 ? -0.971 25.649 19.984 1.00 24.35 242 HIS A C 1
ATOM 1576 O O . HIS A 1 242 ? -2.001 25.457 20.639 1.00 23.92 242 HIS A O 1
ATOM 1583 N N . VAL A 1 243 ? -0.051 24.719 19.787 1.00 24.63 243 VAL A N 1
ATOM 1584 C CA . VAL A 1 243 ? -0.140 23.379 20.348 1.00 22.59 243 VAL A CA 1
ATOM 1585 C C . VAL A 1 243 ? -0.467 23.430 21.851 1.00 27.34 243 VAL A C 1
ATOM 1586 O O . VAL A 1 243 ? -1.190 22.597 22.401 1.00 27.11 243 VAL A O 1
ATOM 1590 N N . GLU A 1 244 ? -0.014 24.474 22.531 1.00 29.32 244 GLU A N 1
ATOM 1591 C CA . GLU A 1 244 ? -0.206 24.530 23.965 1.00 26.34 244 GLU A CA 1
ATOM 1592 C C . GLU A 1 244 ? -1.640 24.838 24.290 1.00 25.40 244 GLU A C 1
ATOM 1593 O O . GLU A 1 244 ? -2.070 24.322 25.300 1.00 23.29 244 GLU A O 1
ATOM 1599 N N . ASP A 1 245 ? -2.328 25.696 23.511 1.00 26.21 245 ASP A N 1
ATOM 1600 C CA . ASP A 1 245 ? -3.764 25.864 23.645 1.00 26.38 245 ASP A CA 1
ATOM 1601 C C . ASP A 1 245 ? -4.488 24.537 23.380 1.00 31.05 245 ASP A C 1
ATOM 1602 O O . ASP A 1 245 ? -5.438 24.212 24.114 1.00 30.79 245 ASP A O 1
ATOM 1607 N N . VAL A 1 246 ? -4.027 23.770 22.382 1.00 25.59 246 VAL A N 1
ATOM 1608 C CA . VAL A 1 246 ? -4.658 22.494 22.038 1.00 24.36 246 VAL A CA 1
ATOM 1609 C C . VAL A 1 246 ? -4.504 21.554 23.229 1.00 18.64 246 VAL A C 1
ATOM 1610 O O . VAL A 1 246 ? -5.464 20.943 23.684 1.00 21.15 246 VAL A O 1
ATOM 1614 N N . CYS A 1 247 ? -3.314 21.483 23.828 1.00 24.50 247 CYS A N 1
ATOM 1615 C CA . CYS A 1 247 ? -3.138 20.652 25.010 1.00 23.54 247 CYS A CA 1
ATOM 1616 C C . CYS A 1 247 ? -3.901 21.085 26.256 1.00 24.95 247 CYS A C 1
ATOM 1617 O O . CYS A 1 247 ? -4.475 20.257 26.959 1.00 21.82 247 CYS A O 1
ATOM 1620 N N . ARG A 1 248 ? -3.871 22.365 26.592 1.00 25.76 248 ARG A N 1
ATOM 1621 C CA . ARG A 1 248 ? -4.768 22.840 27.683 1.00 22.89 248 ARG A CA 1
ATOM 1622 C C . ARG A 1 248 ? -6.217 22.525 27.429 1.00 22.39 248 ARG A C 1
ATOM 1623 O O . ARG A 1 248 ? -6.928 22.231 28.382 1.00 25.64 248 ARG A O 1
ATOM 1628 N N . ALA A 1 249 ? -6.679 22.610 26.172 1.00 20.96 249 ALA A N 1
ATOM 1629 C CA . ALA A 1 249 ? -8.102 22.304 25.870 1.00 19.73 249 ALA A CA 1
ATOM 1630 C C . ALA A 1 249 ? -8.382 20.839 26.213 1.00 22.48 249 ALA A C 1
ATOM 1631 O O . ALA A 1 249 ? -9.441 20.541 26.760 1.00 23.18 249 ALA A O 1
ATOM 1633 N N . HIS A 1 250 ? -7.441 19.926 25.917 1.00 25.40 250 HIS A N 1
ATOM 1634 C CA . HIS A 1 250 ? -7.593 18.518 26.308 1.00 24.93 250 HIS A CA 1
ATOM 1635 C C . HIS A 1 250 ? -7.729 18.354 27.807 1.00 25.93 250 HIS A C 1
ATOM 1636 O O . HIS A 1 250 ? -8.567 17.614 28.321 1.00 24.05 250 HIS A O 1
ATOM 1643 N N . ILE A 1 251 ? -6.884 19.047 28.562 1.00 28.21 251 ILE A N 1
ATOM 1644 C CA . ILE A 1 251 ? -6.996 18.921 30.017 1.00 22.49 251 ILE A CA 1
ATOM 1645 C C . ILE A 1 251 ? -8.326 19.530 30.496 1.00 22.95 251 ILE A C 1
ATOM 1646 O O . ILE A 1 251 ? -8.981 19.012 31.397 1.00 25.70 251 ILE A O 1
ATOM 1651 N N . PHE A 1 252 ? -8.734 20.666 29.924 1.00 24.79 252 PHE A N 1
ATOM 1652 C CA . PHE A 1 252 ? -9.970 21.278 30.307 1.00 24.62 252 PHE A CA 1
ATOM 1653 C C . PHE A 1 252 ? -11.196 20.397 30.101 1.00 25.95 252 PHE A C 1
ATOM 1654 O O . PHE A 1 252 ? -12.084 20.314 30.940 1.00 21.67 252 PHE A O 1
ATOM 1662 N N . VAL A 1 253 ? -11.341 19.802 28.921 1.00 25.07 253 VAL A N 1
ATOM 1663 C CA . VAL A 1 253 ? -12.520 18.953 28.693 1.00 22.20 253 VAL A CA 1
ATOM 1664 C C . VAL A 1 253 ? -12.430 17.648 29.475 1.00 23.73 253 VAL A C 1
ATOM 1665 O O . VAL A 1 253 ? -13.457 17.025 29.730 1.00 26.89 253 VAL A O 1
ATOM 1669 N N . ALA A 1 254 ? -11.226 17.247 29.890 1.00 25.52 254 ALA A N 1
ATOM 1670 C CA . ALA A 1 254 ? -11.065 16.082 30.768 1.00 22.64 254 ALA A CA 1
ATOM 1671 C C . ALA A 1 254 ? -11.666 16.391 32.126 1.00 24.47 254 ALA A C 1
ATOM 1672 O O . ALA A 1 254 ? -12.488 15.631 32.673 1.00 26.52 254 ALA A O 1
ATOM 1674 N N . GLU A 1 255 ? -11.312 17.564 32.637 1.00 24.24 255 GLU A N 1
ATOM 1675 C CA . GLU A 1 255 ? -11.613 17.896 34.022 1.00 26.74 255 GLU A CA 1
ATOM 1676 C C . GLU A 1 255 ? -13.013 18.393 34.187 1.00 25.96 255 GLU A C 1
ATOM 1677 O O . GLU A 1 255 ? -13.544 18.248 35.253 1.00 31.32 255 GLU A O 1
ATOM 1683 N N . LYS A 1 256 ? -13.594 18.987 33.156 1.00 28.44 256 LYS A N 1
ATOM 1684 C CA . LYS A 1 256 ? -14.896 19.562 33.293 1.00 26.28 256 LYS A CA 1
ATOM 1685 C C . LYS A 1 256 ? -15.994 18.508 33.090 1.00 30.51 256 LYS A C 1
ATOM 1686 O O . LYS A 1 256 ? -16.304 18.116 31.979 1.00 25.42 256 LYS A O 1
ATOM 1692 N N . GLU A 1 257 ? -16.628 18.098 34.175 1.00 27.91 257 GLU A N 1
ATOM 1693 C CA . GLU A 1 257 ? -17.528 16.946 34.155 1.00 27.24 257 GLU A CA 1
ATOM 1694 C C . GLU A 1 257 ? -18.685 16.986 33.196 1.00 30.75 257 GLU A C 1
ATOM 1695 O O . GLU A 1 257 ? -18.988 15.996 32.519 1.00 33.44 257 GLU A O 1
ATOM 1701 N N . SER A 1 258 ? -19.295 18.147 33.056 1.00 33.60 258 SER A N 1
ATOM 1702 C CA . SER A 1 258 ? -20.449 18.260 32.181 1.00 34.31 258 SER A CA 1
ATOM 1703 C C . SER A 1 258 ? -20.093 18.397 30.726 1.00 32.40 258 SER A C 1
ATOM 1704 O O . SER A 1 258 ? -21.003 18.359 29.909 1.00 39.04 258 SER A O 1
ATOM 1707 N N . ALA A 1 259 ? -18.825 18.592 30.376 1.00 32.82 259 ALA A N 1
ATOM 1708 C CA . ALA A 1 259 ? -18.359 18.553 28.980 1.00 33.23 259 ALA A CA 1
ATOM 1709 C C . ALA A 1 259 ? -18.765 17.240 28.286 1.00 26.45 259 ALA A C 1
ATOM 1710 O O . ALA A 1 259 ? -18.717 16.183 28.870 1.00 33.85 259 ALA A O 1
ATOM 1712 N N . SER A 1 260 ? -19.091 17.316 27.009 1.00 31.34 260 SER A N 1
ATOM 1713 C CA . SER A 1 260 ? -19.387 16.111 26.258 1.00 31.24 260 SER A CA 1
ATOM 1714 C C . SER A 1 260 ? -19.335 16.317 24.761 1.00 24.60 260 SER A C 1
ATOM 1715 O O . SER A 1 260 ? -19.468 17.407 24.223 1.00 30.76 260 SER A O 1
ATOM 1718 N N . GLY A 1 261 ? -19.217 15.222 24.038 1.00 31.15 261 GLY A N 1
ATOM 1719 C CA . GLY A 1 261 ? -19.208 15.292 22.565 1.00 28.45 261 GLY A CA 1
ATOM 1720 C C . GLY A 1 261 ? -17.841 15.627 22.036 1.00 29.24 261 GLY A C 1
ATOM 1721 O O . GLY A 1 261 ? -16.813 15.257 22.626 1.00 29.56 261 GLY A O 1
ATOM 1722 N N . ARG A 1 262 ? -17.850 16.395 20.956 1.00 24.36 262 ARG A N 1
ATOM 1723 C CA . ARG A 1 262 ? -16.662 16.779 20.222 1.00 27.14 262 ARG A CA 1
ATOM 1724 C C . ARG A 1 262 ? -16.389 18.250 20.396 1.00 27.56 262 ARG A C 1
ATOM 1725 O O . ARG A 1 262 ? -17.328 19.051 20.610 1.00 28.55 262 ARG A O 1
ATOM 1733 N N . TYR A 1 263 ? -15.096 18.578 20.309 1.00 25.76 263 TYR A N 1
ATOM 1734 C CA . TYR A 1 263 ? -14.642 19.960 20.475 1.00 24.56 263 TYR A CA 1
ATOM 1735 C C . TYR A 1 263 ? -13.572 20.330 19.462 1.00 25.42 263 TYR A C 1
ATOM 1736 O O . TYR A 1 263 ? -12.453 19.861 19.531 1.00 30.08 263 TYR A O 1
ATOM 1745 N N . ILE A 1 264 ? -13.897 21.212 18.542 1.00 25.38 264 ILE A N 1
ATOM 1746 C CA . ILE A 1 264 ? -12.894 21.718 17.623 1.00 28.64 264 ILE A CA 1
ATOM 1747 C C . ILE A 1 264 ? -12.112 22.774 18.409 1.00 27.54 264 ILE A C 1
ATOM 1748 O O . ILE A 1 264 ? -12.696 23.537 19.172 1.00 27.24 264 ILE A O 1
ATOM 1753 N N . CYS A 1 265 ? -10.811 22.813 18.151 1.00 30.45 265 CYS A N 1
ATOM 1754 C CA . CYS A 1 265 ? -9.865 23.645 18.849 1.00 29.53 265 CYS A CA 1
ATOM 1755 C C . CYS A 1 265 ? -9.029 24.372 17.824 1.00 30.95 265 CYS A C 1
ATOM 1756 O O . CYS A 1 265 ? -8.096 23.827 17.303 1.00 29.38 265 CYS A O 1
ATOM 1759 N N . CYS A 1 266 ? -9.404 25.609 17.517 1.00 34.99 266 CYS A N 1
ATOM 1760 C CA . CYS A 1 266 ? -8.550 26.483 16.754 1.00 38.65 266 CYS A CA 1
ATOM 1761 C C . CYS A 1 266 ? -8.832 27.940 17.128 1.00 33.95 266 CYS A C 1
ATOM 1762 O O . CYS A 1 266 ? -9.932 28.296 17.528 1.00 34.95 266 CYS A O 1
ATOM 1765 N N . ALA A 1 267 ? -7.778 28.731 17.062 1.00 31.20 267 ALA A N 1
ATOM 1766 C CA . ALA A 1 267 ? -7.762 30.091 17.550 1.00 35.60 267 ALA A CA 1
ATOM 1767 C C . ALA A 1 267 ? -8.059 31.110 16.458 1.00 31.14 267 ALA A C 1
ATOM 1768 O O . ALA A 1 267 ? -8.438 32.220 16.771 1.00 38.08 267 ALA A O 1
ATOM 1770 N N . ALA A 1 268 ? -7.802 30.794 15.197 1.00 30.27 268 ALA A N 1
ATOM 1771 C CA . ALA A 1 268 ? -7.813 31.785 14.113 1.00 32.72 268 ALA A CA 1
ATOM 1772 C C . ALA A 1 268 ? -8.098 31.146 12.757 1.00 37.57 268 ALA A C 1
ATOM 1773 O O . ALA A 1 268 ? -7.682 30.020 12.481 1.00 34.32 268 ALA A O 1
ATOM 1775 N N . ASN A 1 269 ? -8.822 31.886 11.934 1.00 35.48 269 ASN A N 1
ATOM 1776 C CA . ASN A 1 269 ? -9.240 31.459 10.626 1.00 38.15 269 ASN A CA 1
ATOM 1777 C C . ASN A 1 269 ? -8.777 32.509 9.662 1.00 41.33 269 ASN A C 1
ATOM 1778 O O . ASN A 1 269 ? -8.824 33.713 9.949 1.00 44.30 269 ASN A O 1
ATOM 1783 N N . THR A 1 270 ? -8.343 32.034 8.504 1.00 44.63 270 THR A N 1
ATOM 1784 C CA . THR A 1 270 ? -7.760 32.889 7.487 1.00 43.12 270 THR A CA 1
ATOM 1785 C C . THR A 1 270 ? -7.670 32.150 6.144 1.00 41.87 270 THR A C 1
ATOM 1786 O O . THR A 1 270 ? -8.197 31.052 5.993 1.00 42.14 270 THR A O 1
ATOM 1790 N N . SER A 1 271 ? -7.036 32.791 5.177 1.00 40.37 271 SER A N 1
ATOM 1791 C CA . SER A 1 271 ? -6.707 32.200 3.905 1.00 41.11 271 SER A CA 1
ATOM 1792 C C . SER A 1 271 ? -5.203 32.421 3.751 1.00 40.57 271 SER A C 1
ATOM 1793 O O . SER A 1 271 ? -4.583 33.188 4.478 1.00 34.28 271 SER A O 1
ATOM 1796 N N . VAL A 1 272 ? -4.604 31.680 2.829 1.00 42.43 272 VAL A N 1
ATOM 1797 C CA . VAL A 1 272 ? -3.179 31.873 2.573 1.00 45.16 272 VAL A CA 1
ATOM 1798 C C . VAL A 1 272 ? -2.845 33.296 2.138 1.00 42.53 272 VAL A C 1
ATOM 1799 O O . VAL A 1 272 ? -1.898 33.884 2.640 1.00 44.74 272 VAL A O 1
ATOM 1803 N N . PRO A 1 273 ? -3.596 33.852 1.177 1.00 44.78 273 PRO A N 1
ATOM 1804 C CA . PRO A 1 273 ? -3.231 35.212 0.757 1.00 47.66 273 PRO A CA 1
ATOM 1805 C C . PRO A 1 273 ? -3.498 36.249 1.843 1.00 47.20 273 PRO A C 1
ATOM 1806 O O . PRO A 1 273 ? -2.680 37.148 1.999 1.00 40.37 273 PRO A O 1
ATOM 1810 N N . GLU A 1 274 ? -4.594 36.087 2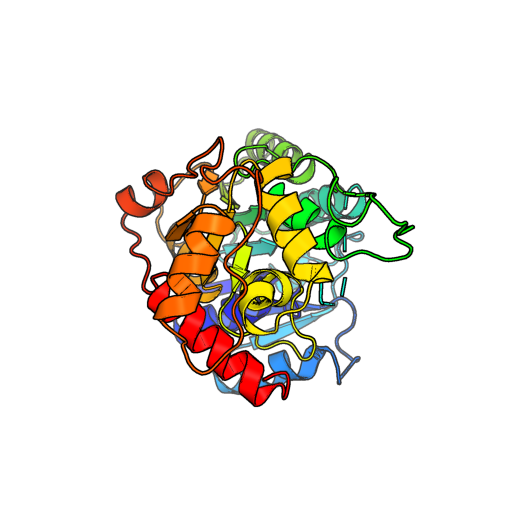.594 1.00 49.11 274 GLU A N 1
ATOM 1811 C CA . GLU A 1 274 ? -4.917 37.012 3.690 1.00 50.30 274 GLU A CA 1
ATOM 1812 C C . GLU A 1 274 ? -3.837 36.860 4.764 1.00 47.35 274 GLU A C 1
ATOM 1813 O O . GLU A 1 274 ? -3.358 37.870 5.269 1.00 48.79 274 GLU A O 1
ATOM 1819 N N . LEU A 1 275 ? -3.433 35.617 5.070 1.00 44.18 275 LEU A N 1
ATOM 1820 C CA . LEU A 1 275 ? -2.372 35.329 6.047 1.00 45.16 275 LEU A CA 1
ATOM 1821 C C . LEU A 1 275 ? -1.015 35.926 5.694 1.00 42.29 275 LEU A C 1
ATOM 1822 O O . LEU A 1 275 ? -0.331 36.454 6.544 1.00 45.47 275 LEU A O 1
ATOM 1827 N N . ALA A 1 276 ? -0.591 35.724 4.454 1.00 47.08 276 ALA A N 1
ATOM 1828 C CA . ALA A 1 276 ? 0.669 36.257 3.888 1.00 48.36 276 ALA A CA 1
ATOM 1829 C C . ALA A 1 276 ? 0.734 37.766 4.038 1.00 47.63 276 ALA A C 1
ATOM 1830 O O . ALA A 1 276 ? 1.753 38.274 4.443 1.00 40.79 276 ALA A O 1
ATOM 1832 N N . LYS A 1 277 ? -0.351 38.483 3.739 1.00 50.42 277 LYS A N 1
ATOM 1833 C CA . LYS A 1 277 ? -0.346 39.926 3.993 1.00 52.44 277 LYS A CA 1
ATOM 1834 C C . LYS A 1 277 ? -0.102 40.197 5.486 1.00 53.18 277 LYS A C 1
ATOM 1835 O O . LYS A 1 277 ? 0.788 40.995 5.855 1.00 53.31 277 LYS A O 1
ATOM 1837 N N . PHE A 1 278 ? -0.857 39.508 6.348 1.00 51.58 278 PHE A N 1
ATOM 1838 C CA . PHE A 1 278 ? -0.674 39.690 7.797 1.00 48.84 278 PHE A CA 1
ATOM 1839 C C . PHE A 1 278 ? 0.779 39.533 8.197 1.00 45.30 278 PHE A C 1
ATOM 1840 O O . PHE A 1 278 ? 1.331 40.396 8.862 1.00 45.70 278 PHE A O 1
ATOM 1848 N N . LEU A 1 279 ? 1.376 38.383 7.871 1.00 43.54 279 LEU A N 1
ATOM 1849 C CA . LEU A 1 279 ? 2.780 38.118 8.210 1.00 36.91 279 LEU A CA 1
ATOM 1850 C C . LEU A 1 279 ? 3.787 39.027 7.485 1.00 39.66 279 LEU A C 1
ATOM 1851 O O . LEU A 1 279 ? 4.898 39.286 8.013 1.00 43.29 279 LEU A O 1
ATOM 1856 N N . SER A 1 280 ? 3.459 39.431 6.260 1.00 35.94 280 SER A N 1
ATOM 1857 C CA . SER A 1 280 ? 4.350 40.383 5.537 1.00 49.60 280 SER A CA 1
ATOM 1858 C C . SER A 1 280 ? 4.680 41.558 6.461 1.00 50.74 280 SER A C 1
ATOM 1859 O O . SER A 1 280 ? 5.845 41.859 6.750 1.00 54.60 280 SER A O 1
ATOM 1861 N N . LYS A 1 281 ? 3.604 42.144 6.987 1.00 55.62 281 LYS A N 1
ATOM 1862 C CA . LYS A 1 281 ? 3.650 43.350 7.826 1.00 57.65 281 LYS A CA 1
ATOM 1863 C C . LYS A 1 281 ? 4.180 43.120 9.236 1.00 58.20 281 LYS A C 1
ATOM 1864 O O . LYS A 1 281 ? 4.997 43.909 9.696 1.00 61.04 281 LYS A O 1
ATOM 1869 N N . ARG A 1 282 ? 3.750 42.053 9.917 1.00 55.66 282 ARG A N 1
ATOM 1870 C CA . ARG A 1 282 ? 4.254 41.770 11.261 1.00 53.80 282 ARG A CA 1
ATOM 1871 C C . ARG A 1 282 ? 5.746 41.445 11.235 1.00 53.21 282 ARG A C 1
ATOM 1872 O O . ARG A 1 282 ? 6.424 41.628 12.264 1.00 54.67 282 ARG A O 1
ATOM 1880 N N . TYR A 1 283 ? 6.247 40.917 10.114 1.00 52.54 283 TYR A N 1
ATOM 1881 C CA . TYR A 1 283 ? 7.666 40.530 10.019 1.00 54.81 283 TYR A CA 1
ATOM 1882 C C . TYR A 1 283 ? 8.347 41.086 8.749 1.00 59.68 283 TYR A C 1
ATOM 1883 O O . TYR A 1 283 ? 8.654 40.328 7.815 1.00 55.34 283 TYR A O 1
ATOM 1892 N N . PRO A 1 284 ? 8.581 42.412 8.702 1.00 62.92 284 PRO A N 1
ATOM 1893 C CA . PRO A 1 284 ? 9.321 42.969 7.557 1.00 65.62 284 PRO A CA 1
ATOM 1894 C C . PRO A 1 284 ? 10.752 42.446 7.358 1.00 64.58 284 PRO A C 1
ATOM 1895 O O . PRO A 1 284 ? 11.229 42.496 6.239 1.00 69.39 284 PRO A O 1
ATOM 1899 N N . GLN A 1 285 ? 11.413 41.931 8.391 1.00 62.73 285 GLN A N 1
ATOM 1900 C CA . GLN A 1 285 ? 12.745 41.320 8.287 1.00 61.51 285 GLN A CA 1
ATOM 1901 C C . GLN A 1 285 ? 12.855 40.117 7.363 1.00 63.43 285 GLN A C 1
ATOM 1902 O O . GLN A 1 285 ? 13.971 39.614 7.195 1.00 63.86 285 GLN A O 1
ATOM 1908 N N . TYR A 1 286 ? 11.735 39.605 6.848 1.00 64.73 286 TYR A N 1
ATOM 1909 C CA . TYR A 1 286 ? 11.735 38.362 6.078 1.00 63.81 286 TYR A CA 1
ATOM 1910 C C . TYR A 1 286 ? 10.975 38.549 4.756 1.00 64.12 286 TYR A C 1
ATOM 1911 O O . TYR A 1 286 ? 9.995 39.294 4.662 1.00 68.66 286 TYR A O 1
ATOM 1920 N N . LYS A 1 287 ? 11.418 37.809 3.754 1.00 61.84 287 LYS A N 1
ATOM 1921 C CA . LYS A 1 287 ? 10.934 37.918 2.392 1.00 64.43 287 LYS A CA 1
ATOM 1922 C C . LYS A 1 287 ? 9.606 37.182 2.207 1.00 62.73 287 LYS A C 1
ATOM 1923 O O . LYS A 1 287 ? 9.569 36.111 1.590 1.00 67.36 287 LYS A O 1
ATOM 1925 N N . VAL A 1 288 ? 8.525 37.758 2.737 1.00 57.63 288 VAL A N 1
ATOM 1926 C CA . VAL A 1 288 ? 7.212 37.103 2.744 1.00 52.35 288 VAL A CA 1
ATOM 1927 C C . VAL A 1 288 ? 6.482 37.377 1.414 1.00 51.36 288 VAL A C 1
ATOM 1928 O O . VAL A 1 288 ? 6.094 38.492 1.162 1.00 51.24 288 VAL A O 1
ATOM 1932 N N . PRO A 1 289 ? 6.257 36.356 0.574 1.00 52.91 289 PRO A N 1
ATOM 1933 C CA . PRO A 1 289 ? 5.546 36.597 -0.680 1.00 55.47 289 PRO A CA 1
ATOM 1934 C C . PRO A 1 289 ? 4.087 36.944 -0.454 1.00 60.27 289 PRO A C 1
ATOM 1935 O O . PRO A 1 289 ? 3.405 36.242 0.315 1.00 61.92 289 PRO A O 1
ATOM 1939 N N . THR A 1 290 ? 3.623 37.986 -1.146 1.00 60.26 290 THR A N 1
ATOM 1940 C CA . THR A 1 290 ? 2.252 38.464 -1.028 1.00 60.05 290 THR A CA 1
ATOM 1941 C C . THR A 1 290 ? 1.398 38.324 -2.307 1.00 62.49 290 THR A C 1
ATOM 1942 O O . THR A 1 290 ? 0.152 38.373 -2.251 1.00 57.74 290 THR A O 1
ATOM 1946 N N . ASP A 1 291 ? 2.056 38.144 -3.455 1.00 62.98 291 ASP A N 1
ATOM 1947 C CA . ASP A 1 291 ? 1.356 38.025 -4.730 1.00 64.19 291 ASP A CA 1
ATOM 1948 C C . ASP A 1 291 ? 1.043 36.555 -5.023 1.00 62.15 291 ASP A C 1
ATOM 1949 O O . ASP A 1 291 ? 1.950 35.776 -5.294 1.00 58.47 291 ASP A O 1
ATOM 1954 N N . PHE A 1 292 ? -0.249 36.215 -4.996 1.00 58.87 292 PHE A N 1
ATOM 1955 C CA . PHE A 1 292 ? -0.728 34.859 -5.223 1.00 56.89 292 PHE A CA 1
ATOM 1956 C C . PHE A 1 292 ? -1.577 34.712 -6.484 1.00 61.38 292 PHE A C 1
ATOM 1957 O O . PHE A 1 292 ? -2.146 33.635 -6.708 1.00 65.75 292 PHE A O 1
ATOM 1965 N N . GLY A 1 293 ? -1.634 35.759 -7.314 1.00 60.20 293 GLY A N 1
ATOM 1966 C CA . GLY A 1 293 ? -2.382 35.704 -8.559 1.00 58.86 293 GLY A CA 1
ATOM 1967 C C . GLY A 1 293 ? -3.865 35.614 -8.290 1.00 59.91 293 GLY A C 1
ATOM 1968 O O . GLY A 1 293 ? -4.395 36.455 -7.568 1.00 63.29 293 GLY A O 1
ATOM 1969 N N . ASP A 1 294 ? -4.521 34.595 -8.842 1.00 60.56 294 ASP A N 1
ATOM 1970 C CA . ASP A 1 294 ? -5.976 34.424 -8.722 1.00 62.31 294 ASP A CA 1
ATOM 1971 C C . ASP A 1 294 ? -6.364 33.351 -7.694 1.00 61.59 294 ASP A C 1
ATOM 1972 O O . ASP A 1 294 ? -7.544 32.931 -7.627 1.00 53.82 294 ASP A O 1
ATOM 1975 N N . PHE A 1 295 ? -5.366 32.934 -6.903 1.00 60.24 295 PHE A N 1
ATOM 1976 C CA . PHE A 1 295 ? -5.597 32.006 -5.795 1.00 58.63 295 PHE A CA 1
ATOM 1977 C C . PHE A 1 295 ? -6.613 32.597 -4.810 1.00 53.87 295 PHE A C 1
ATOM 1978 O O . PHE A 1 295 ? -6.438 33.742 -4.380 1.00 54.12 295 PHE A O 1
ATOM 1986 N N . PRO A 1 296 ? -7.675 31.833 -4.497 1.00 50.25 296 PRO A N 1
ATOM 1987 C CA . PRO A 1 296 ? -8.763 32.253 -3.633 1.00 51.78 296 PRO A CA 1
ATOM 1988 C C . PRO A 1 296 ? -8.266 32.967 -2.394 1.00 55.47 296 PRO A C 1
ATOM 1989 O O . PRO A 1 296 ? -7.489 32.368 -1.647 1.00 55.78 296 PRO A O 1
ATOM 1993 N N . PRO A 1 297 ? -8.669 34.245 -2.203 1.00 60.75 297 PRO A N 1
ATOM 1994 C CA . PRO A 1 297 ? -8.307 35.035 -1.015 1.00 58.30 297 PRO A CA 1
ATOM 1995 C C . PRO A 1 297 ? -9.281 34.934 0.177 1.00 55.11 297 PRO A C 1
ATOM 1996 O O . PRO A 1 297 ? -9.018 35.530 1.220 1.00 49.84 297 PRO A O 1
ATOM 2000 N N . LYS A 1 298 ? -10.397 34.229 0.004 1.00 56.57 298 LYS A N 1
ATOM 2001 C CA . LYS A 1 298 ? -11.342 33.873 1.075 1.00 59.34 298 LYS A CA 1
ATOM 2002 C C . LYS A 1 298 ? -11.490 32.338 1.070 1.00 58.65 298 LYS A C 1
ATOM 2003 O O . LYS A 1 298 ? -11.665 31.748 -0.001 1.00 57.80 298 LYS A O 1
ATOM 2006 N N . SER A 1 299 ? -11.430 31.696 2.239 1.00 54.89 299 SER A N 1
ATOM 2007 C CA . SER A 1 299 ? -11.627 30.264 2.316 1.00 51.65 299 SER A CA 1
ATOM 2008 C C . SER A 1 299 ? -13.126 29.965 2.297 1.00 49.07 299 SER A C 1
ATOM 2009 O O . SER A 1 299 ? -13.931 30.765 2.750 1.00 46.84 299 SER A O 1
ATOM 2012 N N . LYS A 1 300 ? -13.509 28.790 1.810 1.00 45.04 300 LYS A N 1
ATOM 2013 C CA . LYS A 1 300 ? -14.905 28.414 1.820 1.00 47.49 300 LYS A CA 1
ATOM 2014 C C . LYS A 1 300 ? -15.413 28.364 3.269 1.00 51.55 300 LYS A C 1
ATOM 2015 O O . LYS A 1 300 ? -16.563 28.716 3.518 1.00 52.25 300 LYS A O 1
ATOM 2018 N N . LEU A 1 301 ? -14.565 27.970 4.225 1.00 49.99 301 LEU A N 1
ATOM 2019 C CA . LEU A 1 301 ? -15.038 27.622 5.568 1.00 48.00 301 LEU A CA 1
ATOM 2020 C C . LEU A 1 301 ? -14.375 28.456 6.675 1.00 45.65 301 LEU A C 1
ATOM 2021 O O . LEU A 1 301 ? -13.245 28.905 6.541 1.00 44.07 301 LEU A O 1
ATOM 2026 N N . ILE A 1 302 ? -15.139 28.722 7.727 1.00 46.59 302 ILE A N 1
ATOM 2027 C CA . ILE A 1 302 ? -14.639 29.325 8.967 1.00 44.19 302 ILE A CA 1
ATOM 2028 C C . ILE A 1 302 ? -14.922 28.236 9.985 1.00 42.21 302 ILE A C 1
ATOM 2029 O O . ILE A 1 302 ? -16.061 27.769 10.096 1.00 38.32 302 ILE A O 1
ATOM 2034 N N . ILE A 1 303 ? -13.873 27.801 10.681 1.00 40.82 303 ILE A N 1
ATOM 2035 C CA . ILE A 1 303 ? -13.964 26.710 11.659 1.00 40.33 303 ILE A CA 1
ATOM 2036 C C . ILE A 1 303 ? -14.171 27.341 13.031 1.00 37.52 303 ILE A C 1
ATOM 2037 O O . ILE A 1 303 ? -13.334 28.088 13.476 1.00 38.26 303 ILE A O 1
ATOM 2042 N N . SER A 1 304 ? -15.263 27.043 13.724 1.00 36.83 304 SER A N 1
ATOM 2043 C CA . SER A 1 304 ? -15.563 27.746 14.936 1.00 33.38 304 SER A CA 1
ATOM 2044 C C . SER A 1 304 ? -15.301 26.830 16.131 1.00 33.68 304 SER A C 1
ATOM 2045 O O . SER A 1 304 ? -15.781 25.675 16.183 1.00 29.02 304 SER A O 1
ATOM 2048 N N . SER A 1 305 ? -14.559 27.411 17.066 1.00 32.65 305 SER A N 1
ATOM 2049 C CA . SER A 1 305 ? -14.349 26.957 18.441 1.00 36.48 305 SER A CA 1
ATOM 2050 C C . SER A 1 305 ? -15.257 27.533 19.542 1.00 34.10 305 SER A C 1
ATOM 2051 O O . SER A 1 305 ? -14.912 27.538 20.731 1.00 34.52 305 SER A O 1
ATOM 2054 N N . GLU A 1 306 ? -16.423 28.018 19.155 1.00 36.90 306 GLU A N 1
ATOM 2055 C CA . GLU A 1 306 ? -17.381 28.616 20.099 1.00 39.22 306 GLU A CA 1
ATOM 2056 C C . GLU A 1 306 ? -17.885 27.628 21.149 1.00 32.03 306 GLU A C 1
ATOM 2057 O O . GLU A 1 306 ? -18.054 27.963 22.326 1.00 26.18 306 GLU A O 1
ATOM 2063 N N . LYS A 1 307 ? -18.093 26.372 20.761 1.00 36.78 307 LYS A N 1
ATOM 2064 C CA . LYS A 1 307 ? -18.540 25.385 21.767 1.00 34.01 307 LYS A CA 1
ATOM 2065 C C . LYS A 1 307 ? -17.553 25.302 22.935 1.00 34.07 307 LYS A C 1
ATOM 2066 O O . LYS A 1 307 ? -17.953 25.282 24.111 1.00 31.08 307 LYS A O 1
ATOM 2072 N N . LEU A 1 308 ? -16.264 25.251 22.588 1.00 30.61 308 LEU A N 1
ATOM 2073 C CA . LEU A 1 308 ? -15.179 25.113 23.581 1.00 28.19 308 LEU A CA 1
ATOM 2074 C C . LEU A 1 308 ? -15.092 26.375 24.420 1.00 27.74 308 LEU A C 1
ATOM 2075 O O . LEU A 1 308 ? -15.008 26.317 25.635 1.00 29.62 308 LEU A O 1
ATOM 2080 N N . VAL A 1 309 ? -15.162 27.517 23.756 1.00 30.93 309 VAL A N 1
ATOM 2081 C CA . VAL A 1 309 ? -15.104 28.817 24.417 1.00 29.58 309 VAL A CA 1
ATOM 2082 C C . VAL A 1 309 ? -16.299 29.013 25.349 1.00 33.19 309 VAL A C 1
ATOM 2083 O O . VAL A 1 309 ? -16.096 29.429 26.466 1.00 33.81 309 VAL A O 1
ATOM 2087 N N . LYS A 1 310 ? -17.500 28.608 24.959 1.00 36.40 310 LYS A N 1
ATOM 2088 C CA . LYS A 1 310 ? -18.674 28.624 25.844 1.00 41.53 310 LYS A CA 1
ATOM 2089 C C . LYS A 1 310 ? -18.670 27.682 27.034 1.00 39.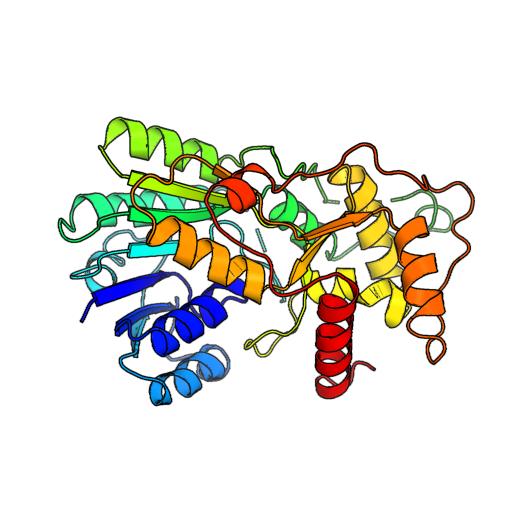16 310 LYS A C 1
ATOM 2090 O O . LYS A 1 310 ? -19.352 27.944 28.017 1.00 43.63 310 LYS A O 1
ATOM 2096 N N . GLU A 1 311 ? -17.930 26.584 26.966 1.00 36.71 311 GLU A N 1
ATOM 2097 C CA . GLU A 1 311 ? -17.727 25.707 28.118 1.00 34.29 311 GLU A CA 1
ATOM 2098 C C . GLU A 1 311 ? -16.859 26.391 29.140 1.00 33.53 311 GLU A C 1
ATOM 2099 O O . GLU A 1 311 ? -16.781 25.939 30.273 1.00 35.27 311 GLU A O 1
ATOM 2105 N N . GLY A 1 312 ? -16.111 27.403 28.731 1.00 33.98 312 GLY A N 1
ATOM 2106 C CA . GLY A 1 312 ? -15.282 28.070 29.710 1.00 37.03 312 GLY A CA 1
ATOM 2107 C C . GLY A 1 312 ? -13.809 28.038 29.459 1.00 34.45 312 GLY A C 1
ATOM 2108 O O . GLY A 1 312 ? -13.077 28.389 30.367 1.00 38.58 312 GLY A O 1
ATOM 2109 N N . PHE A 1 313 ? -13.398 27.687 28.237 1.00 30.81 313 PHE A N 1
ATOM 2110 C CA . PHE A 1 313 ? -11.999 27.617 27.868 1.00 28.36 313 PHE A CA 1
ATOM 2111 C C . PHE A 1 313 ? -11.657 28.950 27.193 1.00 31.39 313 PHE A C 1
ATOM 2112 O O . PHE A 1 313 ? -12.415 29.425 26.387 1.00 35.29 313 PHE A O 1
ATOM 2120 N N . SER A 1 314 ? -10.516 29.532 27.515 1.00 31.71 314 SER A N 1
ATOM 2121 C CA . SER A 1 314 ? -9.978 30.678 26.778 1.00 35.93 314 SER A CA 1
ATOM 2122 C C . SER A 1 314 ? -8.623 30.296 26.154 1.00 30.97 314 SER A C 1
ATOM 2123 O O . SER A 1 314 ? -7.812 29.636 26.779 1.00 35.24 314 SER A O 1
ATOM 2126 N N . PHE A 1 315 ? -8.412 30.685 24.908 1.00 33.62 315 PHE A N 1
ATOM 2127 C CA . PHE A 1 315 ? -7.169 30.550 24.193 1.00 36.30 315 PHE A CA 1
ATOM 2128 C C . PHE A 1 315 ? -6.168 31.602 24.696 1.00 40.07 315 PHE A C 1
ATOM 2129 O O . PHE A 1 315 ? -6.469 32.788 24.692 1.00 43.07 315 PHE A O 1
ATOM 2137 N N . LYS A 1 316 ? -5.003 31.167 25.144 1.00 40.97 316 LYS A N 1
ATOM 2138 C CA . LYS A 1 316 ? -3.942 32.036 25.632 1.00 42.95 316 LYS A CA 1
ATOM 2139 C C . LYS A 1 316 ? -3.185 32.658 24.471 1.00 46.53 316 LYS A C 1
ATOM 2140 O O . LYS A 1 316 ? -2.628 33.731 24.647 1.00 51.26 316 LYS A O 1
ATOM 2143 N N . TYR A 1 317 ? -3.204 32.037 23.290 1.00 41.22 317 TYR A N 1
ATOM 2144 C CA . TYR A 1 317 ? -2.457 32.503 22.137 1.00 38.73 317 TYR A CA 1
ATOM 2145 C C . TYR A 1 317 ? -3.226 32.845 20.883 1.00 39.48 317 TYR A C 1
ATOM 2146 O O . TYR A 1 317 ? -3.912 31.994 20.277 1.00 36.56 317 TYR A O 1
ATOM 2155 N N . GLY A 1 318 ? -3.028 34.085 20.451 1.00 31.54 318 GLY A N 1
ATOM 2156 C CA . GLY A 1 318 ? -3.607 34.535 19.217 1.00 31.22 318 GLY A CA 1
ATOM 2157 C C . GLY A 1 318 ? -2.571 34.365 18.131 1.00 30.82 318 GLY A C 1
ATOM 2158 O O . GLY A 1 318 ? -1.493 33.848 18.390 1.00 38.84 318 GLY A O 1
ATOM 2159 N N . ILE A 1 319 ? -2.927 34.775 16.921 1.00 37.73 319 ILE A N 1
ATOM 2160 C CA . ILE A 1 319 ? -2.100 34.595 15.737 1.00 43.21 319 ILE A CA 1
ATOM 2161 C C . ILE A 1 319 ? -0.767 35.302 15.874 1.00 45.30 319 ILE A C 1
ATOM 2162 O O . ILE A 1 319 ? 0.269 34.783 15.488 1.00 42.77 319 ILE A O 1
ATOM 2167 N N . GLU A 1 320 ? -0.776 36.487 16.473 1.00 48.57 320 GLU A N 1
ATOM 2168 C CA . GLU A 1 320 ? 0.469 37.211 16.740 1.00 47.76 320 GLU A CA 1
ATOM 2169 C C . GLU A 1 320 ? 1.388 36.334 17.550 1.00 45.29 320 GLU A C 1
ATOM 2170 O O . GLU A 1 320 ? 2.579 36.197 17.251 1.00 46.71 320 GLU A O 1
ATOM 2176 N N . GLU A 1 321 ? 0.837 35.815 18.645 1.00 41.78 321 GLU A N 1
ATOM 2177 C CA . GLU A 1 321 ? 1.616 35.050 19.607 1.00 45.13 321 GLU A CA 1
ATOM 2178 C C . GLU A 1 321 ? 2.027 33.675 19.070 1.00 43.03 321 GLU A C 1
ATOM 2179 O O . GLU A 1 321 ? 3.105 33.192 19.395 1.00 42.79 321 GLU A O 1
ATOM 2185 N N . ILE A 1 322 ? 1.153 33.047 18.285 1.00 40.91 322 ILE A N 1
ATOM 2186 C CA . ILE A 1 322 ? 1.431 31.691 17.725 1.00 43.14 322 ILE A CA 1
ATOM 2187 C C . ILE A 1 322 ? 2.667 31.883 16.860 1.00 40.92 322 ILE A C 1
ATOM 2188 O O . ILE A 1 322 ? 3.623 31.126 17.016 1.00 41.02 322 ILE A O 1
ATOM 2193 N N . TYR A 1 323 ? 2.661 32.924 16.015 1.00 38.14 323 TYR A N 1
ATOM 2194 C CA . TYR A 1 323 ? 3.813 33.183 15.126 1.00 35.34 323 TYR A CA 1
ATOM 2195 C C . TYR A 1 323 ? 5.096 33.608 15.821 1.00 37.75 323 TYR A C 1
ATOM 2196 O O . TYR A 1 323 ? 6.203 33.131 15.492 1.00 35.56 323 TYR A O 1
ATOM 2205 N N . ASP A 1 324 ? 5.010 34.442 16.866 1.00 36.84 324 ASP A N 1
ATOM 2206 C CA . ASP A 1 324 ? 6.256 34.694 17.577 1.00 33.52 324 ASP A CA 1
ATOM 2207 C C . ASP A 1 324 ? 6.935 33.499 18.177 1.00 40.27 324 ASP A C 1
ATOM 2208 O O . ASP A 1 324 ? 8.172 33.366 18.156 1.00 39.46 324 ASP A O 1
ATOM 2213 N N . GLU A 1 325 ? 6.131 32.658 18.827 1.00 35.12 325 GLU A N 1
ATOM 2214 C CA . GLU A 1 325 ? 6.789 31.522 19.408 1.00 41.66 325 GLU A CA 1
ATOM 2215 C C . GLU A 1 325 ? 7.336 30.643 18.300 1.00 34.71 325 GLU A C 1
ATOM 2216 O O . GLU A 1 325 ? 8.388 30.070 18.468 1.00 38.82 325 GLU A O 1
ATOM 2222 N N . SER A 1 326 ? 6.603 30.493 17.198 1.00 38.79 326 SER A N 1
ATOM 2223 C CA . SER A 1 326 ? 7.050 29.637 16.108 1.00 38.38 326 SER A CA 1
ATOM 2224 C C . SER A 1 326 ? 8.335 30.179 15.514 1.00 38.32 326 SER A C 1
ATOM 2225 O O . SER A 1 326 ? 9.304 29.441 15.298 1.00 36.65 326 SER A O 1
ATOM 2228 N N . VAL A 1 327 ? 8.362 31.486 15.283 1.00 41.40 327 VAL A N 1
ATOM 2229 C CA . VAL A 1 327 ? 9.606 32.149 14.857 1.00 41.38 327 VAL A CA 1
ATOM 2230 C C . VAL A 1 327 ? 10.769 31.859 15.783 1.00 41.41 327 VAL A C 1
ATOM 2231 O O . VAL A 1 327 ? 11.851 31.437 15.360 1.00 41.21 327 VAL A O 1
ATOM 2235 N N . GLU A 1 328 ? 10.554 32.063 17.076 1.00 41.62 328 GLU A N 1
ATOM 2236 C CA . GLU A 1 328 ? 11.638 31.806 18.024 1.00 40.10 328 GLU A CA 1
ATOM 2237 C C . GLU A 1 328 ? 12.035 30.351 18.048 1.00 44.57 328 GLU A C 1
ATOM 2238 O O . GLU A 1 328 ? 13.177 30.001 18.346 1.00 45.84 328 GLU A O 1
ATOM 2244 N N . TYR A 1 329 ? 11.073 29.480 17.770 1.00 43.59 329 TYR A N 1
ATOM 2245 C CA . TYR A 1 329 ? 11.379 28.062 17.784 1.00 43.22 329 TYR A CA 1
ATOM 2246 C C . TYR A 1 329 ? 12.164 27.748 16.515 1.00 42.61 329 TYR A C 1
ATOM 2247 O O . TYR A 1 329 ? 13.149 27.006 16.558 1.00 46.10 329 TYR A O 1
ATOM 2256 N N . PHE A 1 330 ? 11.711 28.285 15.385 1.00 42.23 330 PHE A N 1
ATOM 2257 C CA . PHE A 1 330 ? 12.460 28.128 14.130 1.00 47.36 330 PHE A CA 1
ATOM 2258 C C . PHE A 1 330 ? 13.891 28.689 14.148 1.00 50.49 330 PHE A C 1
ATOM 2259 O O . PHE A 1 330 ? 14.774 28.032 13.615 1.00 49.92 330 PHE A O 1
ATOM 2267 N N . LYS A 1 331 ? 14.121 29.850 14.763 1.00 52.55 331 LYS A N 1
ATOM 2268 C CA . LYS A 1 331 ? 15.472 30.349 15.024 1.00 55.17 331 LYS A CA 1
ATOM 2269 C C . LYS A 1 331 ? 16.310 29.314 15.746 1.00 57.79 331 LYS A C 1
ATOM 2270 O O . LYS A 1 331 ? 17.352 28.888 15.237 1.00 59.45 331 LYS A O 1
ATOM 2276 N N . ALA A 1 332 ? 15.843 28.888 16.912 1.00 59.38 332 ALA A N 1
ATOM 2277 C CA . ALA A 1 332 ? 16.611 27.929 17.704 1.00 59.14 332 ALA A CA 1
ATOM 2278 C C . ALA A 1 332 ? 16.850 26.607 16.970 1.00 58.71 332 ALA A C 1
ATOM 2279 O O . ALA A 1 332 ? 17.835 25.915 17.244 1.00 57.46 332 ALA A O 1
ATOM 2281 N N . LYS A 1 333 ? 15.984 26.248 16.024 1.00 56.01 333 LYS A N 1
ATOM 2282 C CA . LYS A 1 333 ? 16.237 25.044 15.221 1.00 58.52 333 LYS A CA 1
ATOM 2283 C C . LYS A 1 333 ? 17.161 25.329 14.015 1.00 57.41 333 LYS A C 1
ATOM 2284 O O . LYS A 1 333 ? 17.446 24.419 13.206 1.00 51.67 333 LYS A O 1
ATOM 2290 N N . GLY A 1 334 ? 17.598 26.588 13.891 1.00 56.94 334 GLY A N 1
ATOM 2291 C CA . GLY A 1 334 ? 18.522 27.014 12.846 1.00 56.41 334 GLY A CA 1
ATOM 2292 C C . GLY A 1 334 ? 17.835 27.022 11.492 1.00 59.87 334 GLY A C 1
ATOM 2293 O O . GLY A 1 334 ? 18.491 26.833 10.461 1.00 63.30 334 GLY A O 1
ATOM 2294 N N . LEU A 1 335 ? 16.514 27.204 11.487 1.00 55.33 335 LEU A N 1
ATOM 2295 C CA . LEU A 1 335 ? 15.763 27.281 10.256 1.00 52.04 335 LEU A CA 1
ATOM 2296 C C . LEU A 1 335 ? 15.490 28.739 9.859 1.00 52.83 335 LEU A C 1
ATOM 2297 O O . LEU A 1 335 ? 15.014 29.012 8.758 1.00 56.84 335 LEU A O 1
ATOM 2302 N N . LEU A 1 336 ? 15.773 29.692 10.741 1.00 53.24 336 LEU A N 1
ATOM 2303 C CA . LEU A 1 336 ? 15.701 31.108 10.413 1.00 52.53 336 LEU A CA 1
ATOM 2304 C C . LEU A 1 336 ? 16.965 31.769 10.944 1.00 56.91 336 LEU A C 1
ATOM 2305 O O . LEU A 1 336 ? 17.427 31.423 12.026 1.00 60.02 336 LEU A O 1
#

B-factor: mean 43.7, std 12.75, range [15.23, 80.0]